Protein AF-A0A519MII9-F1 (afdb_monomer)

pLDDT: mean 79.03, std 16.08, range [30.61, 96.12]

Foldseek 3Di:
DDDDDDDDDDDDDDDPVPPDDDCPLVVLVVLVVCCVVVNDVVSLVVVLVVLVVVCVVDPPLLVVLLVVQQVCCVVPVPDPDRDDSVSSSVVSSQVVVLVSQQSCLLLVNDPLVPDDDDCLVVQVVVLVVVVWADEAEDAPDHHPSSCCSSVVVVPPEAEEEEDQDPCQVVVQVSSCVSPVPSSYGYDHDNDDDPVNVVVVVVCRNNHYYYYYHPPD

Mean predicted aligned error: 9.88 Å

Sequence (216 aa):
MTAPTPAPGPQAAPHWAQLGENTFVAGMWLMVQVHRFLGRWPFLLCLYPIIAYYWLASPVARRSSLQYLQRMQAAHGLWPRMPGWRQSQRHFRMFAQVILDKLLALSGRYRFDRVAFTGREQFSALLKQQGRGAVVVTAHMGCIELCRAIAERHSGLRLSILVHTAHAERFNRVLQRLAPDSGVQLLQVTEFNAATAMMLGERVARGELIAIAGDR

Nearest PDB structures (foldseek):
  5f2z-assembly2_B  TM=6.791E-01  e=1.074E-03  Mycolicibacterium smegmatis MC2 155
  8r9r-assembly1_A-2  TM=3.843E-01  e=7.580E-01  Shewanella putrefaciens CN-32
  6elz-assembly1_D  TM=3.974E-01  e=1.591E+00  Saccharomyces cerevisiae S288C
  2p11-assembly1_B  TM=2.010E-01  e=3.155E+00  Paraburkholderia xenovorans LB400

Secondary structure (DSSP, 8-state):
-PPPPPPPPPPPPPPGGGS-SSHHHHHHHHHHHHHHHH-HHHHHHHHHHHHHHHHHH-HHHHHHHHHHHHHHHHHH--SSS---HHHHHHHHHHHHHHHHHHHHHHTT-S-GGG---SSHHHHHHHHHHHTS-EEEEE-SSS-GGGGHHHHTTSTT--EEEEE--TTHHHHHHHHHHH-GGG-EEEEE-SS--HHHHHHHHHHHHTT-EEEEE---

Structure (mmCIF, N/CA/C/O backbone):
data_AF-A0A519MII9-F1
#
_entry.id   AF-A0A519MII9-F1
#
loop_
_atom_site.group_PDB
_atom_site.id
_atom_site.type_symbol
_atom_site.label_atom_id
_atom_site.label_alt_id
_atom_site.label_comp_id
_atom_site.label_asym_id
_atom_site.label_entity_id
_atom_site.label_seq_id
_atom_site.pdbx_PDB_ins_code
_atom_site.Cartn_x
_atom_site.Cartn_y
_atom_site.Cartn_z
_atom_site.occupancy
_atom_site.B_iso_or_equiv
_atom_site.auth_seq_id
_atom_site.auth_comp_id
_atom_site.auth_asym_id
_atom_site.auth_atom_id
_atom_site.pdbx_PDB_model_num
ATOM 1 N N . MET A 1 1 ? 53.400 37.231 3.100 1.00 40.88 1 MET A N 1
ATOM 2 C CA . MET A 1 1 ? 53.091 36.013 2.320 1.00 40.88 1 MET A CA 1
ATOM 3 C C . MET A 1 1 ? 51.849 35.378 2.926 1.00 40.88 1 MET A C 1
ATOM 5 O O . MET A 1 1 ? 51.948 34.702 3.938 1.00 40.88 1 MET A O 1
ATOM 9 N N . THR A 1 2 ? 50.675 35.711 2.398 1.00 41.38 2 THR A N 1
ATOM 10 C CA . THR A 1 2 ? 49.367 35.224 2.859 1.00 41.38 2 THR A CA 1
ATOM 11 C C . THR A 1 2 ? 48.953 34.024 2.007 1.00 41.38 2 THR A C 1
ATOM 13 O O . THR A 1 2 ? 49.020 34.083 0.782 1.00 41.38 2 THR A O 1
ATOM 16 N N . ALA A 1 3 ? 48.595 32.915 2.654 1.00 38.81 3 ALA A N 1
ATOM 17 C CA . ALA A 1 3 ? 48.188 31.679 1.989 1.00 38.81 3 ALA A CA 1
ATOM 18 C C . ALA A 1 3 ? 46.851 31.855 1.231 1.00 38.81 3 ALA A C 1
ATOM 20 O O . ALA A 1 3 ? 45.989 32.601 1.703 1.00 38.81 3 ALA A O 1
ATOM 21 N N . PRO A 1 4 ? 46.653 31.184 0.080 1.00 44.09 4 PRO A N 1
ATOM 22 C CA . PRO A 1 4 ? 45.416 31.278 -0.687 1.00 44.09 4 PRO A CA 1
ATOM 23 C C . PRO A 1 4 ? 44.278 30.489 -0.023 1.00 44.09 4 PRO A C 1
ATOM 25 O O . PRO A 1 4 ? 44.442 29.341 0.389 1.00 44.09 4 PRO A O 1
ATOM 28 N N . THR A 1 5 ? 43.108 31.118 0.054 1.00 44.50 5 THR A N 1
ATOM 29 C CA . THR A 1 5 ? 41.845 30.533 0.519 1.00 44.50 5 THR A CA 1
ATOM 30 C C . THR A 1 5 ? 41.410 29.386 -0.409 1.00 44.50 5 THR A C 1
ATOM 32 O O . THR A 1 5 ? 41.410 29.579 -1.627 1.00 44.50 5 THR A O 1
ATOM 35 N N . PRO A 1 6 ? 41.021 28.203 0.105 1.00 42.25 6 PRO A N 1
ATOM 36 C CA . PRO A 1 6 ? 40.574 27.104 -0.744 1.00 42.25 6 PRO A CA 1
ATOM 37 C C . PRO A 1 6 ? 39.220 27.421 -1.395 1.00 42.25 6 PRO A C 1
ATOM 39 O O . PRO A 1 6 ? 38.316 27.968 -0.762 1.00 42.25 6 PRO A O 1
ATOM 42 N N . ALA A 1 7 ? 39.093 27.066 -2.675 1.00 45.09 7 ALA A N 1
ATOM 43 C CA . ALA A 1 7 ? 37.871 27.228 -3.454 1.00 45.09 7 ALA A CA 1
ATOM 44 C C . ALA A 1 7 ? 36.718 26.372 -2.886 1.00 45.09 7 ALA A C 1
ATOM 46 O O . ALA A 1 7 ? 36.960 25.253 -2.420 1.00 45.09 7 ALA A O 1
ATOM 47 N N . PRO A 1 8 ? 35.462 26.853 -2.937 1.00 40.03 8 PRO A N 1
ATOM 48 C CA . PRO A 1 8 ? 34.315 26.089 -2.465 1.00 40.03 8 PRO A CA 1
ATOM 49 C C . PRO A 1 8 ? 34.122 24.824 -3.315 1.00 40.03 8 PRO A C 1
ATOM 51 O O . PRO A 1 8 ? 34.065 24.886 -4.543 1.00 40.03 8 PRO A O 1
ATOM 54 N N . GLY A 1 9 ? 34.036 23.671 -2.645 1.00 39.75 9 GLY A N 1
ATOM 55 C CA . GLY A 1 9 ? 33.788 22.373 -3.272 1.00 39.75 9 GLY A CA 1
ATOM 56 C C . GLY A 1 9 ? 32.405 22.277 -3.937 1.00 39.75 9 GLY A C 1
ATOM 57 O O . GLY A 1 9 ? 31.519 23.088 -3.653 1.00 39.75 9 GLY A O 1
ATOM 58 N N . PRO A 1 10 ? 32.203 21.291 -4.831 1.00 39.09 10 PRO A N 1
ATOM 59 C CA . PRO A 1 10 ? 30.980 21.155 -5.616 1.00 39.09 10 PRO A CA 1
ATOM 60 C C . PRO A 1 10 ? 29.753 21.019 -4.707 1.00 39.09 10 PRO A C 1
ATOM 62 O O . PRO A 1 10 ? 29.698 20.151 -3.835 1.00 39.09 10 PRO A O 1
ATOM 65 N N . GLN A 1 11 ? 28.767 21.894 -4.922 1.00 41.09 11 GLN A N 1
ATOM 66 C CA . GLN A 1 11 ? 27.495 21.893 -4.204 1.00 41.09 11 GLN A CA 1
ATOM 67 C C . GLN A 1 11 ? 26.804 20.537 -4.392 1.00 41.09 11 GLN A C 1
ATOM 69 O O . GLN A 1 11 ? 26.513 20.124 -5.517 1.00 41.09 11 GLN A O 1
ATOM 74 N N . ALA A 1 12 ? 26.566 19.834 -3.282 1.00 42.09 12 ALA A N 1
ATOM 75 C CA . ALA A 1 12 ? 25.821 18.58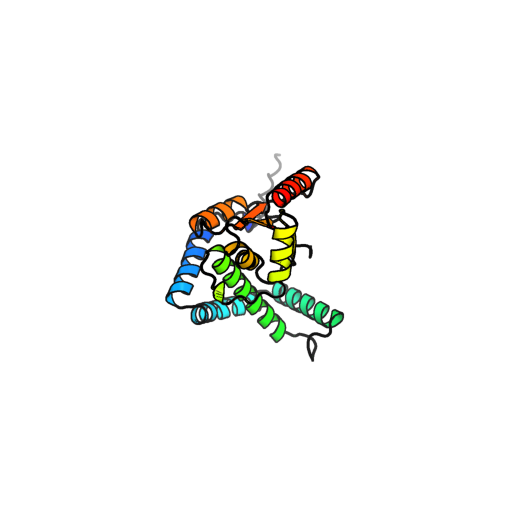6 -3.269 1.00 42.09 12 ALA A CA 1
ATOM 76 C C . ALA A 1 12 ? 24.440 18.809 -3.898 1.00 42.09 12 ALA A C 1
ATOM 78 O O . ALA A 1 12 ? 23.715 19.727 -3.509 1.00 42.09 12 ALA A O 1
ATOM 79 N N . ALA A 1 13 ? 24.086 17.973 -4.877 1.00 38.31 13 ALA A N 1
ATOM 80 C CA . ALA A 1 13 ? 22.762 17.989 -5.479 1.00 38.31 13 ALA A CA 1
ATOM 81 C C . ALA A 1 13 ? 21.692 17.913 -4.370 1.00 38.31 13 ALA A C 1
ATOM 83 O O . ALA A 1 13 ? 21.837 17.095 -3.454 1.00 38.31 13 ALA A O 1
ATOM 84 N N . PRO A 1 14 ? 20.639 18.748 -4.419 1.00 31.80 14 PRO A N 1
ATOM 85 C CA . PRO A 1 14 ? 19.647 18.803 -3.356 1.00 31.80 14 PRO A CA 1
ATOM 86 C C . PRO A 1 14 ? 19.021 17.422 -3.139 1.00 31.80 14 PRO A C 1
ATOM 88 O O . PRO A 1 14 ? 18.552 16.768 -4.075 1.00 31.80 14 PRO A O 1
ATOM 91 N N . HIS A 1 15 ? 19.037 16.971 -1.883 1.00 35.19 15 HIS A N 1
ATOM 92 C CA . HIS A 1 15 ? 18.424 15.720 -1.454 1.00 35.19 15 HIS A CA 1
ATOM 93 C C . HIS A 1 15 ? 16.937 15.760 -1.827 1.00 35.19 15 HIS A C 1
ATOM 95 O O . HIS A 1 15 ? 16.244 16.709 -1.476 1.00 35.19 15 HIS A O 1
ATOM 101 N N . TRP A 1 16 ? 16.429 14.738 -2.519 1.00 38.41 16 TRP A N 1
ATOM 102 C CA . TRP A 1 16 ? 15.061 14.678 -3.066 1.00 38.41 16 TRP A CA 1
ATOM 103 C C . TRP A 1 16 ? 13.949 15.073 -2.066 1.00 38.41 16 TRP A C 1
ATOM 105 O O . TRP A 1 16 ? 12.920 15.607 -2.470 1.00 38.41 16 TRP A O 1
ATOM 115 N N . ALA A 1 17 ? 14.170 14.865 -0.763 1.00 31.64 17 ALA A N 1
ATOM 116 C CA . ALA A 1 17 ? 13.269 15.275 0.323 1.00 31.64 17 ALA A CA 1
ATOM 117 C C . ALA A 1 17 ? 13.177 16.801 0.577 1.00 31.64 17 ALA A C 1
ATOM 119 O O . ALA A 1 17 ? 12.323 17.231 1.346 1.00 31.64 17 ALA A O 1
ATOM 120 N N . GLN A 1 18 ? 14.029 17.622 -0.047 1.00 30.61 18 GLN A N 1
ATOM 121 C CA . GLN A 1 18 ? 14.037 19.090 0.065 1.00 30.61 18 GLN A CA 1
ATOM 122 C C . GLN A 1 18 ? 13.285 19.791 -1.081 1.00 30.61 18 GLN A C 1
ATOM 124 O O . GLN A 1 18 ? 13.192 21.017 -1.103 1.00 30.61 18 GLN A O 1
ATOM 129 N N . LEU A 1 19 ? 12.719 19.043 -2.035 1.00 36.12 19 LEU A N 1
ATOM 130 C CA . LEU A 1 19 ? 11.888 19.617 -3.095 1.00 36.12 19 LEU A CA 1
ATOM 131 C C . LEU A 1 19 ? 10.502 19.996 -2.538 1.00 36.12 19 LEU A C 1
ATOM 133 O O . LEU A 1 19 ? 9.607 19.164 -2.388 1.00 36.12 19 LEU A O 1
ATOM 137 N N . GLY A 1 20 ? 10.347 21.285 -2.227 1.00 40.59 20 GLY A N 1
ATOM 138 C CA . GLY A 1 20 ? 9.133 21.917 -1.709 1.00 40.59 20 GLY A CA 1
ATOM 139 C C . GLY A 1 20 ? 7.887 21.779 -2.605 1.00 40.59 20 GLY A C 1
ATOM 140 O O . GLY A 1 20 ? 7.702 22.473 -3.597 1.00 40.59 20 GLY A O 1
ATOM 141 N N . GLU A 1 21 ? 6.988 20.889 -2.195 1.00 50.69 21 GLU A N 1
ATOM 142 C CA . GLU A 1 21 ? 5.662 21.210 -1.625 1.00 50.69 21 GLU A CA 1
ATOM 143 C C . GLU A 1 21 ? 4.489 21.805 -2.418 1.00 50.69 21 GLU A C 1
ATOM 145 O O . GLU A 1 21 ? 3.378 21.681 -1.907 1.00 50.69 21 GLU A O 1
ATOM 150 N N . ASN A 1 22 ? 4.611 22.305 -3.647 1.00 45.72 22 ASN A N 1
ATOM 151 C CA . ASN A 1 22 ? 3.403 22.717 -4.401 1.00 45.72 22 ASN A CA 1
ATOM 152 C C . ASN A 1 22 ? 2.910 21.682 -5.428 1.00 45.72 22 ASN A C 1
ATOM 154 O O . ASN A 1 22 ? 1.754 21.711 -5.849 1.00 45.72 22 ASN A O 1
ATOM 158 N N . THR A 1 23 ? 3.739 20.697 -5.774 1.00 47.56 23 THR A N 1
ATOM 159 C CA . THR A 1 23 ? 3.453 19.783 -6.894 1.00 47.56 23 THR A CA 1
ATOM 160 C C . THR A 1 23 ? 2.648 18.544 -6.486 1.00 47.56 23 THR A C 1
ATOM 162 O O . THR A 1 23 ? 1.955 17.953 -7.312 1.00 47.56 23 THR A O 1
ATOM 165 N N . PHE A 1 24 ? 2.662 18.149 -5.207 1.00 61.69 24 PHE A N 1
ATOM 166 C CA . PHE A 1 24 ? 2.066 16.870 -4.805 1.00 61.69 24 PHE A CA 1
ATOM 167 C C . PHE A 1 24 ? 0.532 16.921 -4.684 1.00 61.69 24 PHE A C 1
ATOM 169 O O . PHE A 1 24 ? -0.143 15.998 -5.128 1.00 61.69 24 PHE A O 1
ATOM 176 N N . VAL A 1 25 ? -0.051 18.009 -4.162 1.00 62.12 25 VAL A N 1
ATOM 177 C CA . VAL A 1 25 ? -1.516 18.112 -3.985 1.00 62.12 25 VAL A CA 1
ATOM 178 C C . VAL A 1 25 ? -2.230 18.340 -5.312 1.00 62.12 25 VAL A C 1
ATOM 180 O O . VAL A 1 25 ? -3.177 17.622 -5.624 1.00 62.12 25 VAL A O 1
ATOM 183 N N . ALA A 1 26 ? -1.756 19.302 -6.108 1.00 65.06 26 ALA A N 1
ATOM 184 C CA . ALA A 1 26 ? -2.310 19.574 -7.430 1.00 65.06 26 ALA A CA 1
ATOM 185 C C . ALA A 1 26 ? -2.122 18.374 -8.369 1.00 65.06 26 ALA A C 1
ATOM 187 O O . ALA A 1 26 ? -3.054 18.012 -9.080 1.00 65.06 26 ALA A O 1
ATOM 188 N N . GLY A 1 27 ? -0.965 17.702 -8.310 1.00 70.50 27 GLY A N 1
ATOM 189 C CA . GLY A 1 27 ? -0.702 16.475 -9.063 1.00 70.50 27 GLY A CA 1
ATOM 190 C C . GLY A 1 27 ? -1.625 15.324 -8.662 1.00 70.50 27 GLY A C 1
ATOM 191 O O . GLY A 1 27 ? -2.239 14.708 -9.529 1.00 70.50 27 GLY A O 1
ATOM 192 N N . MET A 1 28 ? -1.805 15.069 -7.362 1.00 69.81 28 MET A N 1
ATOM 193 C CA . MET A 1 28 ? -2.761 14.063 -6.883 1.00 69.81 28 MET A CA 1
ATOM 194 C C . MET A 1 28 ? -4.198 14.399 -7.277 1.00 69.81 28 MET A C 1
ATOM 196 O O . MET A 1 28 ? -4.924 13.518 -7.732 1.00 69.81 28 MET A O 1
ATOM 200 N N . TRP A 1 29 ? -4.609 15.662 -7.141 1.00 72.06 29 TRP A N 1
ATOM 201 C CA . TRP A 1 29 ? -5.942 16.100 -7.543 1.00 72.06 29 TRP A CA 1
ATOM 202 C C . TRP A 1 29 ? -6.141 15.937 -9.050 1.00 72.06 29 TRP A C 1
ATOM 204 O O . TRP A 1 29 ? -7.141 15.362 -9.465 1.00 72.06 29 TRP A O 1
ATOM 214 N N . LEU A 1 30 ? -5.164 16.336 -9.868 1.00 75.69 30 LEU A N 1
ATOM 215 C CA . LEU A 1 30 ? -5.175 16.132 -11.314 1.00 75.69 30 LEU A CA 1
ATOM 216 C C . LEU A 1 30 ? -5.269 14.645 -11.665 1.00 75.69 30 LEU A C 1
ATOM 218 O O . LEU A 1 30 ? -6.123 14.275 -12.460 1.00 75.69 30 LEU A O 1
ATOM 222 N N . MET A 1 31 ? -4.460 13.777 -11.051 1.00 76.69 31 MET A N 1
ATOM 223 C CA . MET A 1 31 ? -4.521 12.326 -11.279 1.00 76.69 31 MET A CA 1
ATOM 224 C C . MET A 1 31 ? -5.898 11.761 -10.922 1.00 76.69 31 MET A C 1
ATOM 226 O O . MET A 1 31 ? -6.459 10.970 -11.680 1.00 76.69 31 MET A O 1
ATOM 230 N N . VAL A 1 32 ? -6.475 12.214 -9.807 1.00 74.88 32 VAL A N 1
ATOM 231 C CA . VAL A 1 32 ? -7.831 11.853 -9.389 1.00 74.88 32 VAL A CA 1
ATOM 232 C C . VAL A 1 32 ? -8.879 12.348 -10.391 1.00 74.88 32 VAL A C 1
ATOM 234 O O . VAL A 1 32 ? -9.796 11.596 -10.718 1.00 74.88 32 VAL A O 1
ATOM 237 N N . GLN A 1 33 ? -8.758 13.573 -10.908 1.00 77.44 33 GLN A N 1
ATOM 238 C CA . GLN A 1 33 ? -9.691 14.118 -11.896 1.00 77.44 33 GLN A CA 1
ATOM 239 C C . GLN A 1 33 ? -9.565 13.423 -13.249 1.00 77.44 33 GLN A C 1
ATOM 241 O O . GLN A 1 33 ? -10.575 13.016 -13.813 1.00 77.44 33 GLN A O 1
ATOM 246 N N . VAL A 1 34 ? -8.346 13.213 -13.745 1.00 79.62 34 VAL A N 1
ATOM 247 C CA . VAL A 1 34 ? -8.094 12.460 -14.981 1.00 79.62 34 VAL A CA 1
ATOM 248 C C . VAL A 1 34 ? -8.683 11.057 -14.854 1.00 79.62 34 VAL A C 1
ATOM 250 O O . VAL A 1 34 ? -9.423 10.626 -15.734 1.00 79.62 34 VAL A O 1
ATOM 253 N N . HIS A 1 35 ? -8.454 10.371 -13.731 1.00 81.75 35 HIS A N 1
ATOM 254 C CA . HIS A 1 35 ? -9.096 9.085 -13.471 1.00 81.75 35 HIS A CA 1
ATOM 255 C C . HIS A 1 35 ? -10.628 9.196 -13.399 1.00 81.75 35 HIS A C 1
ATOM 257 O O . HIS A 1 35 ? -11.324 8.298 -13.864 1.00 81.75 35 HIS A O 1
ATOM 263 N N . ARG A 1 36 ? -11.184 10.278 -12.839 1.00 77.69 36 ARG A N 1
ATOM 264 C CA . ARG A 1 36 ? -12.640 10.493 -12.769 1.00 77.69 36 ARG A CA 1
ATOM 265 C C . ARG A 1 36 ? -13.272 10.637 -14.152 1.00 77.69 36 ARG A C 1
ATOM 267 O O . ARG A 1 36 ? -14.334 10.071 -14.375 1.00 77.69 36 ARG A O 1
ATOM 274 N N . PHE A 1 37 ? -12.646 11.397 -15.047 1.00 77.62 37 PHE A N 1
ATOM 275 C CA . PHE A 1 37 ? -13.203 11.697 -16.366 1.00 77.62 37 PHE A CA 1
ATOM 276 C C . PHE A 1 37 ? -12.926 10.599 -17.395 1.00 77.62 37 PHE A C 1
ATOM 278 O O . PHE A 1 37 ? -13.794 10.300 -18.207 1.00 77.62 37 PHE A O 1
ATOM 285 N N . LEU A 1 38 ? -11.742 9.984 -17.358 1.00 80.31 38 LEU A N 1
ATOM 286 C CA . LEU A 1 38 ? -11.338 8.987 -18.350 1.00 80.31 38 LEU A CA 1
ATOM 287 C C . LEU A 1 38 ? -11.478 7.541 -17.839 1.00 80.31 38 LEU A C 1
ATOM 289 O O . LEU A 1 38 ? -11.503 6.600 -18.626 1.00 80.31 38 LEU A O 1
ATOM 293 N N . GLY A 1 39 ? -11.573 7.331 -16.527 1.00 82.56 39 GLY A N 1
ATOM 294 C CA . GLY A 1 39 ? -11.582 6.005 -15.915 1.00 82.56 39 GLY A CA 1
ATOM 295 C C . GLY A 1 39 ? -10.188 5.382 -15.769 1.00 82.56 39 GLY A C 1
ATOM 296 O O . GLY A 1 39 ? -9.155 5.968 -16.101 1.00 82.56 39 GLY A O 1
ATOM 297 N N . ARG A 1 40 ? -10.154 4.145 -15.256 1.00 84.06 40 ARG A N 1
ATOM 298 C CA . ARG A 1 40 ? -8.907 3.421 -14.949 1.00 84.06 40 ARG A CA 1
ATOM 299 C C . ARG A 1 40 ? -8.064 3.137 -16.190 1.00 84.06 40 ARG A C 1
ATOM 301 O O . ARG A 1 40 ? -6.851 3.314 -16.161 1.00 84.06 40 ARG A O 1
ATOM 308 N N . TRP A 1 41 ? -8.694 2.659 -17.261 1.00 85.94 41 TRP A N 1
ATOM 309 C CA . TRP A 1 41 ? -7.978 2.140 -18.426 1.00 85.94 41 TRP A CA 1
ATOM 310 C C . TRP A 1 41 ? -7.188 3.212 -19.185 1.00 85.94 41 TRP A C 1
ATOM 312 O O . TRP A 1 41 ? -5.993 2.995 -19.388 1.00 85.94 41 TRP A O 1
ATOM 322 N N . PRO A 1 42 ? -7.761 4.378 -19.536 1.00 84.56 42 PRO A N 1
ATOM 323 C CA . PRO A 1 42 ? -6.987 5.413 -20.218 1.00 84.56 42 PRO A CA 1
ATOM 324 C C . PRO A 1 42 ? -5.906 6.020 -19.321 1.00 84.56 42 PRO A C 1
ATOM 326 O O . PRO A 1 42 ? -4.805 6.289 -19.789 1.00 84.56 42 PRO A O 1
ATOM 329 N N . PHE A 1 43 ? -6.167 6.155 -18.016 1.00 86.12 43 PHE A N 1
ATOM 330 C CA . PHE A 1 43 ? -5.146 6.598 -17.068 1.00 86.12 43 PHE A CA 1
ATOM 331 C C . PHE A 1 43 ? -3.932 5.653 -17.062 1.00 86.12 43 PHE A C 1
ATOM 333 O O . PHE A 1 43 ? -2.786 6.097 -17.157 1.00 86.12 43 PHE A O 1
ATOM 340 N N . LEU A 1 44 ? -4.171 4.338 -17.005 1.00 87.50 44 LEU A N 1
ATOM 341 C CA . LEU A 1 44 ? -3.100 3.340 -17.080 1.00 87.50 44 LEU A CA 1
ATOM 342 C C . LEU A 1 44 ? -2.397 3.342 -18.440 1.00 87.50 44 LEU A C 1
ATOM 344 O O . LEU A 1 44 ? -1.184 3.140 -18.486 1.00 87.50 44 LEU A O 1
ATOM 348 N N . LEU A 1 45 ? -3.123 3.606 -19.528 1.00 88.12 45 LEU A N 1
ATOM 349 C CA . LEU A 1 45 ? -2.544 3.722 -20.863 1.00 88.12 45 LEU A CA 1
ATOM 350 C C . LEU A 1 45 ? -1.544 4.882 -20.949 1.00 88.12 45 LEU A C 1
ATOM 352 O O . LEU A 1 45 ? -0.475 4.699 -21.520 1.00 88.12 45 LEU A O 1
ATOM 356 N N . CYS A 1 46 ? -1.837 6.029 -20.332 1.00 86.94 46 CYS A N 1
ATOM 357 C CA . CYS A 1 46 ? -0.896 7.151 -20.234 1.00 86.94 46 CYS A CA 1
ATOM 358 C C . CYS A 1 46 ? 0.277 6.855 -19.287 1.00 86.94 46 CYS A C 1
ATOM 360 O O . CYS A 1 46 ? 1.405 7.279 -19.531 1.00 86.94 46 CYS A O 1
ATOM 362 N N . LEU A 1 47 ? 0.028 6.113 -18.206 1.00 87.31 47 LEU A N 1
ATOM 363 C CA . LEU A 1 47 ? 1.032 5.834 -17.182 1.00 87.31 47 LEU A CA 1
ATOM 364 C C . LEU A 1 47 ? 2.048 4.760 -17.609 1.00 87.31 47 LEU A C 1
ATOM 366 O O . LEU A 1 47 ? 3.222 4.822 -17.243 1.00 87.31 47 LEU A O 1
ATOM 370 N N . TYR A 1 48 ? 1.627 3.760 -18.384 1.00 91.69 48 TYR A N 1
ATOM 371 C CA . TYR A 1 48 ? 2.490 2.650 -18.794 1.00 91.69 48 TYR A CA 1
ATOM 372 C C . TYR A 1 48 ? 3.719 3.065 -19.622 1.00 91.69 48 TYR A C 1
ATOM 374 O O . TYR A 1 48 ? 4.789 2.529 -19.328 1.00 91.69 48 TYR A O 1
ATOM 382 N N . PRO A 1 49 ? 3.638 4.001 -20.587 1.00 91.81 49 PRO A N 1
ATOM 383 C CA . PRO A 1 49 ? 4.809 4.554 -21.264 1.00 91.81 49 PRO A CA 1
ATOM 384 C C . PRO A 1 49 ? 5.808 5.195 -20.299 1.00 91.81 49 PRO A C 1
ATOM 386 O O . PRO A 1 49 ? 7.004 4.942 -20.408 1.00 91.81 49 PRO A O 1
ATOM 389 N N . ILE A 1 50 ? 5.324 5.950 -19.308 1.00 90.88 50 ILE A N 1
ATOM 390 C CA . ILE A 1 50 ? 6.168 6.618 -18.304 1.00 90.88 50 ILE A CA 1
ATOM 391 C C . ILE A 1 50 ? 6.930 5.577 -17.475 1.00 90.88 50 ILE A C 1
ATOM 393 O O . ILE A 1 50 ? 8.142 5.678 -17.293 1.00 90.88 50 ILE A O 1
ATOM 397 N N . ILE A 1 51 ? 6.240 4.528 -17.019 1.00 92.00 51 ILE A N 1
ATOM 398 C CA . ILE A 1 51 ? 6.866 3.429 -16.268 1.00 92.00 51 ILE A CA 1
ATOM 399 C C . ILE A 1 51 ? 7.850 2.655 -17.143 1.00 92.00 51 ILE A C 1
ATOM 401 O O . ILE A 1 51 ? 8.919 2.276 -16.670 1.00 92.00 51 ILE A O 1
ATOM 405 N N . ALA A 1 52 ? 7.498 2.393 -18.404 1.00 93.00 52 ALA A N 1
ATOM 406 C CA . ALA A 1 52 ? 8.371 1.689 -19.335 1.00 93.00 52 ALA A CA 1
ATOM 407 C C . ALA A 1 52 ? 9.658 2.485 -19.581 1.00 93.00 52 ALA A C 1
ATOM 409 O O . ALA A 1 52 ? 10.743 1.910 -19.518 1.00 93.00 52 ALA A O 1
ATOM 410 N N . TYR A 1 53 ? 9.546 3.801 -19.770 1.00 94.12 53 TYR A N 1
ATOM 411 C CA . TYR A 1 53 ? 10.688 4.701 -19.866 1.00 94.12 53 TYR A CA 1
ATOM 412 C C . TYR A 1 53 ? 11.535 4.674 -18.590 1.00 94.12 53 TYR A C 1
ATOM 414 O O . TYR A 1 53 ? 12.736 4.440 -18.671 1.00 94.12 53 TYR A O 1
ATOM 422 N N . TYR A 1 54 ? 10.930 4.818 -17.407 1.00 91.44 54 TYR A N 1
ATOM 423 C CA . TYR A 1 54 ? 11.662 4.756 -16.136 1.00 91.44 54 TYR A CA 1
ATOM 424 C C . TYR A 1 54 ? 12.395 3.419 -15.954 1.00 91.44 54 TYR A C 1
ATOM 426 O O . TYR A 1 54 ? 13.567 3.379 -15.575 1.00 91.44 54 TYR A O 1
ATOM 434 N N . TRP A 1 55 ? 11.723 2.313 -16.274 1.00 93.62 55 TRP A N 1
ATOM 435 C CA . TRP A 1 55 ? 12.313 0.981 -16.250 1.00 93.62 55 TRP A CA 1
ATOM 436 C C . TRP A 1 55 ? 13.491 0.873 -17.229 1.00 93.62 55 TRP A C 1
ATOM 438 O O . TRP A 1 55 ? 14.517 0.295 -16.879 1.00 93.62 55 TRP A O 1
ATOM 448 N N . LEU A 1 56 ? 13.402 1.458 -18.428 1.00 93.69 56 LEU A N 1
ATOM 449 C CA . LEU A 1 56 ? 14.505 1.516 -19.397 1.00 93.69 56 LEU A CA 1
ATOM 450 C C . LEU A 1 56 ? 15.658 2.431 -18.942 1.00 93.69 56 LEU A C 1
ATOM 452 O O . LEU A 1 56 ? 16.824 2.092 -19.150 1.00 93.69 56 LEU A O 1
ATOM 456 N N . ALA A 1 57 ? 15.352 3.536 -18.270 1.00 94.00 57 ALA A N 1
ATOM 457 C CA . ALA A 1 57 ? 16.325 4.533 -17.839 1.00 94.00 57 ALA A CA 1
ATOM 458 C C . ALA A 1 57 ? 17.054 4.171 -16.532 1.00 94.00 57 ALA A C 1
ATOM 460 O O . ALA A 1 57 ? 18.145 4.679 -16.297 1.00 94.00 57 ALA A O 1
ATOM 461 N N . SER A 1 58 ? 16.494 3.294 -15.685 1.00 92.19 58 SER A N 1
ATOM 462 C CA . SER A 1 58 ? 17.059 2.962 -14.365 1.00 92.19 58 SER A CA 1
ATOM 463 C C . SER A 1 58 ? 17.552 1.508 -14.259 1.00 92.19 58 SER A C 1
ATOM 465 O O . SER A 1 58 ? 16.817 0.621 -13.807 1.00 92.19 58 SER A O 1
ATOM 467 N N . PRO A 1 59 ? 18.821 1.219 -14.622 1.00 91.25 59 PRO A N 1
ATOM 468 C CA . PRO A 1 59 ? 19.406 -0.115 -14.490 1.00 91.25 59 PRO A CA 1
ATOM 469 C C . PRO A 1 59 ? 19.371 -0.655 -13.060 1.00 91.25 59 PRO A C 1
ATOM 471 O O . PRO A 1 59 ? 19.139 -1.848 -12.866 1.00 91.25 59 PRO A O 1
ATOM 474 N N . VAL A 1 60 ? 19.580 0.216 -12.068 1.00 91.31 60 VAL A N 1
ATOM 475 C CA . VAL A 1 60 ? 19.559 -0.152 -10.646 1.00 91.31 60 VAL A CA 1
ATOM 476 C C . VAL A 1 60 ? 18.177 -0.673 -10.262 1.00 91.31 60 VAL A C 1
ATOM 478 O O . VAL A 1 60 ? 18.066 -1.787 -9.757 1.00 91.31 60 VAL A O 1
ATOM 481 N N . ALA A 1 61 ? 17.113 0.064 -10.593 1.00 87.31 61 ALA A N 1
ATOM 482 C CA . ALA A 1 61 ? 15.751 -0.337 -10.257 1.00 87.31 61 ALA A CA 1
ATOM 483 C C . ALA A 1 61 ? 15.356 -1.663 -10.937 1.00 87.31 61 ALA A C 1
ATOM 485 O O . ALA A 1 61 ? 14.739 -2.530 -10.310 1.00 87.31 61 ALA A O 1
ATOM 486 N N . ARG A 1 62 ? 15.775 -1.875 -12.195 1.00 93.25 62 ARG A N 1
ATOM 487 C CA . ARG A 1 62 ? 15.585 -3.162 -12.889 1.00 93.25 62 ARG A CA 1
ATOM 488 C C . ARG A 1 62 ? 16.279 -4.318 -12.178 1.00 93.25 62 ARG A C 1
ATOM 490 O O . ARG A 1 62 ? 15.657 -5.356 -11.966 1.00 93.25 62 ARG A O 1
ATOM 497 N N . ARG A 1 63 ? 17.562 -4.151 -11.838 1.00 92.50 63 ARG A N 1
ATOM 498 C CA . ARG A 1 63 ? 18.373 -5.194 -11.191 1.00 92.50 63 ARG A CA 1
ATOM 499 C C . ARG A 1 63 ? 17.804 -5.562 -9.827 1.00 92.50 63 ARG A C 1
ATOM 501 O O . ARG A 1 63 ? 17.621 -6.746 -9.570 1.00 92.50 63 ARG A O 1
ATOM 508 N N . SER A 1 64 ? 17.430 -4.579 -9.010 1.00 93.38 64 SER A N 1
ATOM 509 C CA . SER A 1 64 ? 16.816 -4.825 -7.699 1.00 93.38 64 SER A CA 1
ATOM 510 C C . SER A 1 64 ? 15.474 -5.553 -7.817 1.00 93.38 64 SER A C 1
ATOM 512 O O . SER A 1 64 ? 15.214 -6.503 -7.083 1.00 93.38 64 SER A O 1
ATOM 514 N N . SER A 1 65 ? 14.639 -5.163 -8.788 1.00 94.06 65 SER A N 1
ATOM 515 C CA . SER A 1 65 ? 13.374 -5.848 -9.083 1.00 94.06 65 SER A CA 1
ATOM 516 C C . SER A 1 65 ? 13.596 -7.306 -9.498 1.00 94.06 65 SER A C 1
ATOM 518 O O . SER A 1 65 ? 12.941 -8.198 -8.964 1.00 94.06 65 SER A O 1
ATOM 520 N N . LEU A 1 66 ? 14.548 -7.571 -10.400 1.00 95.75 66 LEU A N 1
ATOM 521 C CA . LEU A 1 66 ? 14.899 -8.934 -10.809 1.00 95.75 66 LEU A CA 1
ATOM 522 C C . LEU A 1 66 ? 15.453 -9.761 -9.652 1.00 95.75 66 LEU A C 1
ATOM 524 O O . LEU A 1 66 ? 15.024 -10.895 -9.473 1.00 95.75 66 LEU A O 1
ATOM 528 N N . GLN A 1 67 ? 16.353 -9.193 -8.850 1.00 96.12 67 GLN A N 1
ATOM 529 C CA . GLN A 1 67 ? 16.938 -9.880 -7.704 1.00 96.12 67 GLN A CA 1
ATOM 530 C C . GLN A 1 67 ? 15.859 -10.295 -6.698 1.00 96.12 67 GLN A C 1
ATOM 532 O O . GLN A 1 67 ? 15.858 -11.433 -6.235 1.00 96.12 67 GLN A O 1
ATOM 537 N N . TYR A 1 68 ? 14.911 -9.404 -6.395 1.00 94.12 68 TYR A N 1
ATOM 538 C CA . TYR A 1 68 ? 13.774 -9.729 -5.535 1.00 94.12 68 TYR A CA 1
ATOM 539 C C . TYR A 1 68 ? 12.938 -10.881 -6.112 1.00 94.12 68 TYR A C 1
ATOM 541 O O . TYR A 1 68 ? 12.673 -11.860 -5.418 1.00 94.12 68 TYR A O 1
ATOM 549 N N . LEU A 1 69 ? 12.583 -10.814 -7.400 1.00 95.69 69 LEU A N 1
ATOM 550 C CA . LEU A 1 69 ? 11.795 -11.862 -8.056 1.00 95.69 69 LEU A CA 1
ATOM 551 C C . LEU A 1 69 ? 12.536 -13.205 -8.095 1.00 95.69 69 LEU A C 1
ATOM 553 O O . LEU A 1 69 ? 11.924 -14.247 -7.892 1.00 95.69 69 LEU A O 1
ATOM 557 N N . GLN A 1 70 ? 13.850 -13.201 -8.313 1.00 95.69 70 GLN A N 1
ATOM 558 C CA . GLN A 1 70 ? 14.671 -14.413 -8.293 1.00 95.69 70 GLN A CA 1
ATOM 559 C C . GLN A 1 70 ? 14.750 -15.029 -6.893 1.00 95.69 70 GLN A C 1
ATOM 561 O O . GLN A 1 70 ? 14.639 -16.245 -6.772 1.00 95.69 70 GLN A O 1
ATOM 566 N N . ARG A 1 71 ? 14.861 -14.216 -5.832 1.00 95.38 71 ARG A N 1
ATOM 567 C CA . ARG A 1 71 ? 14.774 -14.709 -4.445 1.00 95.38 71 ARG A CA 1
ATOM 568 C C . ARG A 1 71 ? 13.412 -15.340 -4.161 1.00 95.38 71 ARG A C 1
ATOM 570 O O . ARG A 1 71 ? 13.354 -16.407 -3.565 1.00 95.38 71 ARG A O 1
ATOM 577 N N . MET A 1 72 ? 12.330 -14.727 -4.641 1.00 94.50 72 MET A N 1
ATOM 578 C CA . MET A 1 72 ? 10.983 -15.292 -4.505 1.00 94.50 72 MET A CA 1
ATOM 579 C C . MET A 1 72 ? 10.802 -16.588 -5.293 1.00 94.50 72 MET A C 1
ATOM 581 O O . MET A 1 72 ? 10.182 -17.522 -4.793 1.00 94.50 72 MET A O 1
ATOM 585 N N . GLN A 1 73 ? 11.394 -16.686 -6.485 1.00 96.06 73 GLN A N 1
ATOM 586 C CA . GLN A 1 73 ? 11.434 -17.939 -7.234 1.00 96.06 73 GLN A CA 1
ATOM 587 C C . GLN A 1 73 ? 12.194 -19.024 -6.469 1.00 96.06 73 GLN A C 1
ATOM 589 O O . GLN A 1 73 ? 11.709 -20.145 -6.386 1.00 96.06 73 GLN A O 1
ATOM 594 N N . ALA A 1 74 ? 13.366 -18.702 -5.919 1.00 95.62 74 ALA A N 1
ATOM 595 C CA . ALA A 1 74 ? 14.181 -19.660 -5.179 1.00 95.62 74 ALA A CA 1
ATOM 596 C C . ALA A 1 74 ? 13.484 -20.149 -3.898 1.00 95.62 74 ALA A C 1
ATOM 598 O O . ALA A 1 74 ? 13.583 -21.323 -3.566 1.00 95.62 74 ALA A O 1
ATOM 599 N N . ALA A 1 75 ? 12.759 -19.265 -3.206 1.00 95.69 75 ALA A N 1
ATOM 600 C CA . ALA A 1 75 ? 12.067 -19.598 -1.964 1.00 95.69 75 ALA A CA 1
ATOM 601 C C . ALA A 1 75 ? 10.733 -20.341 -2.170 1.00 95.69 75 ALA A C 1
ATOM 603 O O . ALA A 1 75 ? 10.361 -21.154 -1.329 1.00 95.69 75 ALA A O 1
ATOM 604 N N . HIS A 1 76 ? 9.997 -20.052 -3.252 1.00 95.50 76 HIS A N 1
ATOM 605 C CA . HIS A 1 76 ? 8.598 -20.490 -3.390 1.00 95.50 76 HIS A CA 1
ATOM 606 C C . HIS A 1 76 ? 8.230 -21.120 -4.742 1.00 95.50 76 HIS A C 1
ATOM 608 O O . HIS A 1 76 ? 7.095 -21.555 -4.905 1.00 95.50 76 HIS A O 1
ATOM 614 N N . GLY A 1 77 ? 9.132 -21.158 -5.729 1.00 94.56 77 GLY A N 1
ATOM 615 C CA . GLY A 1 77 ? 8.871 -21.816 -7.019 1.00 94.56 77 GLY A CA 1
ATOM 616 C C . GLY A 1 77 ? 7.705 -21.219 -7.822 1.00 94.56 77 GLY A C 1
ATOM 617 O O . GLY A 1 77 ? 6.954 -21.949 -8.460 1.00 94.56 77 GLY A O 1
ATOM 618 N N . LEU A 1 78 ? 7.527 -19.895 -7.782 1.00 92.75 78 LEU A N 1
ATOM 619 C CA . LEU A 1 78 ? 6.315 -19.207 -8.260 1.00 92.75 78 LEU A CA 1
ATOM 620 C C . LEU A 1 78 ? 6.101 -19.222 -9.784 1.00 92.75 78 LEU A C 1
ATOM 622 O O . LEU A 1 78 ? 4.980 -19.020 -10.252 1.00 92.75 78 LEU A O 1
ATOM 626 N N . TRP A 1 79 ? 7.163 -19.389 -10.570 1.00 93.94 79 TRP A N 1
ATOM 627 C CA . TRP A 1 79 ? 7.123 -19.332 -12.030 1.00 93.94 79 TRP A CA 1
ATOM 628 C C . TRP A 1 79 ? 7.675 -20.614 -12.670 1.00 93.94 79 TRP A C 1
ATOM 630 O O . TRP A 1 79 ? 8.625 -21.198 -12.147 1.00 93.94 79 TRP A O 1
ATOM 640 N N . PRO A 1 80 ? 7.175 -21.002 -13.865 1.00 91.81 80 PRO A N 1
ATOM 641 C CA . PRO A 1 80 ? 7.701 -22.152 -14.612 1.00 91.81 80 PRO A CA 1
ATOM 642 C C . PRO A 1 80 ? 9.163 -21.998 -15.053 1.00 91.81 80 PRO A C 1
ATOM 644 O O . PRO A 1 80 ? 9.831 -22.973 -15.380 1.00 91.81 80 PRO A O 1
ATOM 647 N N . ARG A 1 81 ? 9.649 -20.756 -15.146 1.00 91.88 81 ARG A N 1
ATOM 648 C CA . ARG A 1 81 ? 11.015 -20.410 -15.545 1.00 91.88 81 ARG A CA 1
ATOM 649 C C . ARG A 1 81 ? 11.526 -19.282 -14.667 1.00 91.88 81 ARG A C 1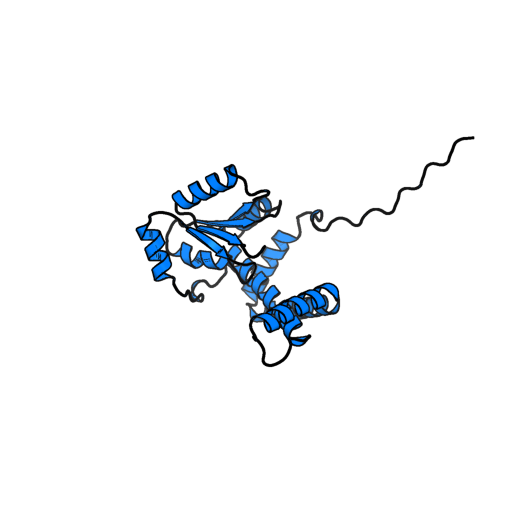
ATOM 651 O O . ARG A 1 81 ? 10.738 -18.501 -14.133 1.00 91.88 81 ARG A O 1
ATOM 658 N N . MET A 1 82 ? 12.848 -19.164 -14.583 1.00 93.12 82 MET A N 1
ATOM 659 C CA . MET A 1 82 ? 13.489 -18.117 -13.795 1.00 93.12 82 MET A CA 1
ATOM 660 C C . MET A 1 82 ? 13.050 -16.721 -14.285 1.00 93.12 82 MET A C 1
ATOM 662 O O . MET A 1 82 ? 13.030 -16.482 -15.499 1.00 93.12 82 MET A O 1
ATOM 666 N N . PRO A 1 83 ? 12.656 -15.805 -13.380 1.00 94.56 83 PRO A N 1
ATOM 667 C CA . PRO A 1 83 ? 12.100 -14.518 -13.774 1.00 94.56 83 PRO A CA 1
ATOM 668 C C . PRO A 1 83 ? 13.143 -13.662 -14.494 1.00 94.56 83 PRO A C 1
ATOM 670 O O . PRO A 1 83 ? 14.272 -13.488 -14.031 1.00 94.56 83 PRO A O 1
ATOM 673 N N . GLY A 1 84 ? 12.731 -13.110 -15.633 1.00 94.81 84 GLY A N 1
ATOM 674 C CA . GLY A 1 84 ? 13.536 -12.233 -16.472 1.00 94.81 84 GLY A CA 1
ATOM 675 C C . GLY A 1 84 ? 12.914 -10.847 -16.620 1.00 94.81 84 GLY A C 1
ATOM 676 O O . GLY A 1 84 ? 12.040 -10.426 -15.856 1.00 94.81 84 GLY A O 1
ATOM 677 N N . TRP A 1 85 ? 13.358 -10.112 -17.640 1.00 93.69 85 TRP A N 1
ATOM 678 C CA . TRP A 1 85 ? 12.967 -8.715 -17.862 1.00 93.69 85 TRP A CA 1
ATOM 679 C C . TRP A 1 85 ? 11.447 -8.510 -17.980 1.00 93.69 85 TRP A C 1
ATOM 681 O O . TRP A 1 85 ? 10.933 -7.491 -17.523 1.00 93.69 85 TRP A O 1
ATOM 691 N N . ARG A 1 86 ? 10.712 -9.495 -18.518 1.00 94.06 86 ARG A N 1
ATOM 692 C CA . ARG A 1 86 ? 9.243 -9.457 -18.626 1.00 94.06 86 ARG A CA 1
ATOM 693 C C . ARG A 1 86 ? 8.573 -9.425 -17.251 1.00 94.06 86 ARG A C 1
ATOM 695 O O . ARG A 1 86 ? 7.661 -8.630 -17.037 1.00 94.06 86 ARG A O 1
ATOM 702 N N . GLN A 1 87 ? 9.034 -10.254 -16.312 1.00 95.50 87 GLN A N 1
ATOM 703 C CA . GLN A 1 87 ? 8.515 -10.280 -14.942 1.00 95.50 87 GLN A CA 1
ATOM 704 C C . GLN A 1 87 ? 8.889 -9.001 -14.196 1.00 95.50 87 GLN A C 1
ATOM 706 O O . GLN A 1 87 ? 8.040 -8.443 -13.506 1.00 95.50 87 GLN A O 1
ATOM 711 N N . SER A 1 88 ? 10.105 -8.483 -14.400 1.00 95.00 88 SER A N 1
ATOM 712 C CA . SER A 1 88 ? 10.487 -7.176 -13.859 1.00 95.00 88 SER A CA 1
ATOM 713 C C . SER A 1 88 ? 9.564 -6.068 -14.374 1.00 95.00 88 SER A C 1
ATOM 715 O O . SER A 1 88 ? 8.976 -5.346 -13.577 1.00 95.00 88 SER A O 1
ATOM 717 N N . GLN A 1 89 ? 9.329 -5.970 -15.683 1.00 94.62 89 GLN A N 1
ATOM 718 C CA . GLN A 1 89 ? 8.434 -4.951 -16.240 1.00 94.62 89 GLN A CA 1
ATOM 719 C C . GLN A 1 89 ? 6.995 -5.084 -15.711 1.00 94.62 89 GLN A C 1
ATOM 721 O O . GLN A 1 89 ? 6.367 -4.082 -15.357 1.00 94.62 89 GLN A O 1
ATOM 726 N N . ARG A 1 90 ? 6.489 -6.319 -15.570 1.00 94.38 90 ARG A N 1
ATOM 727 C CA . ARG A 1 90 ? 5.192 -6.582 -14.930 1.00 94.38 90 ARG A CA 1
ATOM 728 C C . ARG A 1 90 ? 5.180 -6.131 -13.468 1.00 94.38 90 ARG A C 1
ATOM 730 O O . ARG A 1 90 ? 4.200 -5.526 -13.047 1.00 94.38 90 ARG A O 1
ATOM 737 N N . HIS A 1 91 ? 6.254 -6.368 -12.719 1.00 94.31 91 HIS A N 1
ATOM 738 C CA . HIS A 1 91 ? 6.400 -5.920 -11.334 1.00 94.31 91 HIS A CA 1
ATOM 739 C C . HIS A 1 91 ? 6.298 -4.388 -11.228 1.00 94.31 91 HIS A C 1
ATOM 741 O O . HIS A 1 91 ? 5.524 -3.890 -10.416 1.00 94.31 91 HIS A O 1
ATOM 747 N N . PHE A 1 92 ? 6.949 -3.633 -12.119 1.00 93.06 92 PHE A N 1
ATOM 748 C CA . PHE A 1 92 ? 6.818 -2.168 -12.167 1.00 93.06 92 PHE A CA 1
ATOM 749 C C . PHE A 1 92 ? 5.404 -1.695 -12.527 1.00 93.06 92 PHE A C 1
ATOM 751 O O . PHE A 1 92 ? 4.879 -0.761 -11.920 1.00 93.06 92 PHE A O 1
ATOM 758 N N . ARG A 1 93 ? 4.748 -2.357 -13.487 1.00 93.75 93 ARG A N 1
ATOM 7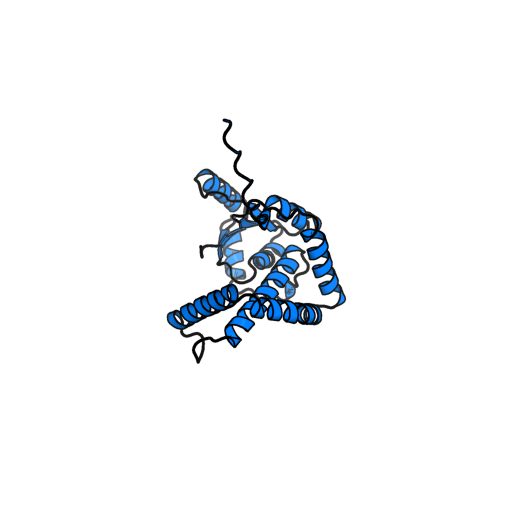59 C CA . ARG A 1 93 ? 3.348 -2.062 -13.829 1.00 93.75 93 ARG A CA 1
ATOM 760 C C . ARG A 1 93 ? 2.388 -2.343 -12.677 1.00 93.75 93 ARG A C 1
ATOM 762 O O . ARG A 1 93 ? 1.421 -1.602 -12.514 1.00 93.75 93 ARG A O 1
ATOM 769 N N . MET A 1 94 ? 2.628 -3.403 -11.908 1.00 93.38 94 MET A N 1
ATOM 770 C CA . MET A 1 94 ? 1.851 -3.708 -10.705 1.00 93.38 94 MET A CA 1
ATOM 771 C C . MET A 1 94 ? 2.098 -2.666 -9.618 1.00 93.38 94 MET A C 1
ATOM 773 O O . MET A 1 94 ? 1.141 -2.167 -9.043 1.00 93.38 94 MET A O 1
ATOM 777 N N . PHE A 1 95 ? 3.353 -2.275 -9.390 1.00 90.44 95 PHE A N 1
ATOM 778 C CA . PHE A 1 95 ? 3.706 -1.234 -8.426 1.00 90.44 95 PHE A CA 1
ATOM 779 C C . PHE A 1 95 ? 2.965 0.081 -8.701 1.00 90.44 95 PHE A C 1
ATOM 781 O O . PHE A 1 95 ? 2.358 0.659 -7.804 1.00 90.44 95 PHE A O 1
ATOM 788 N N . ALA A 1 96 ? 2.932 0.522 -9.956 1.00 88.69 96 ALA A N 1
ATOM 789 C CA . ALA A 1 96 ? 2.233 1.749 -10.309 1.00 88.69 96 ALA A CA 1
ATOM 790 C C . ALA A 1 96 ? 0.704 1.643 -10.207 1.00 88.69 96 ALA A C 1
ATOM 792 O O . ALA A 1 96 ? 0.046 2.607 -9.821 1.00 88.69 96 ALA A O 1
ATOM 793 N N . GLN A 1 97 ? 0.133 0.474 -10.518 1.00 90.50 97 GLN A N 1
ATOM 794 C CA . GLN A 1 97 ? -1.286 0.213 -10.267 1.00 90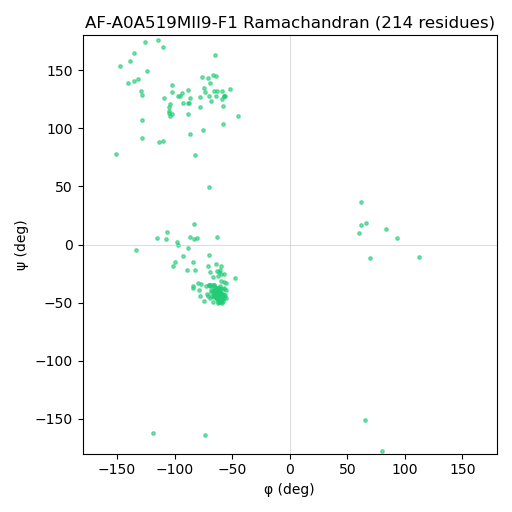.50 97 GLN A CA 1
ATOM 795 C C . GLN A 1 97 ? -1.607 0.268 -8.776 1.00 90.50 97 GLN A C 1
ATOM 797 O O . GLN A 1 97 ? -2.587 0.897 -8.402 1.00 90.50 97 GLN A O 1
ATOM 802 N N . VAL A 1 98 ? -0.752 -0.313 -7.933 1.00 89.81 98 VAL A N 1
ATOM 803 C CA .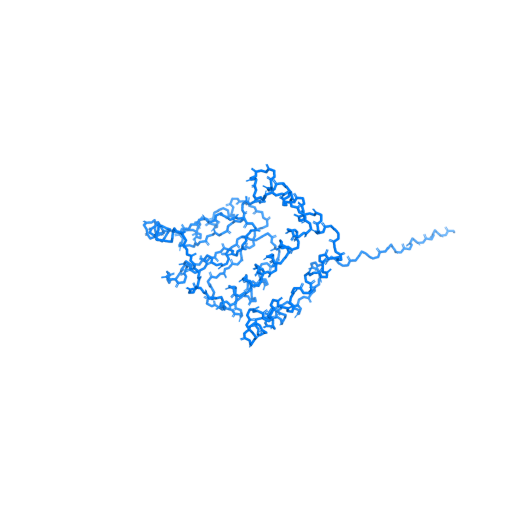 VAL A 1 98 ? -0.893 -0.243 -6.476 1.00 89.81 98 VAL A CA 1
ATOM 804 C C . VAL A 1 98 ? -0.814 1.203 -5.990 1.00 89.81 98 VAL A C 1
ATOM 806 O O . VAL A 1 98 ? -1.626 1.595 -5.164 1.00 89.81 98 VAL A O 1
ATOM 809 N N . ILE A 1 99 ? 0.093 2.031 -6.519 1.00 84.88 99 ILE A N 1
ATOM 810 C CA . ILE A 1 99 ? 0.135 3.466 -6.182 1.00 84.88 99 ILE A CA 1
ATOM 811 C C . ILE A 1 99 ? -1.180 4.163 -6.553 1.00 84.88 99 ILE A C 1
ATOM 813 O O . ILE A 1 99 ? -1.701 4.943 -5.756 1.00 84.88 99 ILE A O 1
ATOM 817 N N . LEU A 1 100 ? -1.729 3.885 -7.739 1.00 85.75 100 LEU A N 1
ATOM 818 C CA . LEU A 1 100 ? -3.032 4.420 -8.137 1.00 85.75 100 LEU A CA 1
ATOM 819 C C . LEU A 1 100 ? -4.137 3.953 -7.181 1.00 85.75 100 LEU A C 1
ATOM 821 O O . LEU A 1 100 ? -4.958 4.761 -6.757 1.00 85.75 100 LEU A O 1
ATOM 825 N N . ASP A 1 101 ? -4.144 2.672 -6.821 1.00 87.38 101 ASP A N 1
ATOM 826 C CA . ASP A 1 101 ? -5.126 2.101 -5.901 1.00 87.38 101 ASP A CA 1
ATOM 827 C C . ASP A 1 101 ? -5.043 2.772 -4.523 1.00 87.38 101 ASP A C 1
ATOM 829 O O . ASP A 1 101 ? -6.075 3.176 -3.988 1.00 87.38 101 ASP A O 1
ATOM 833 N N . LYS A 1 102 ? -3.828 3.013 -4.011 1.00 85.81 102 LYS A N 1
ATOM 834 C CA . LYS A 1 102 ? -3.589 3.789 -2.785 1.00 85.81 102 LYS A CA 1
ATOM 835 C C . LYS A 1 102 ? -4.150 5.195 -2.889 1.00 85.81 102 LYS A C 1
ATOM 837 O O . LYS A 1 102 ? -4.886 5.622 -2.007 1.00 85.81 102 LYS A O 1
ATOM 842 N N . LEU A 1 103 ? -3.859 5.904 -3.980 1.00 80.38 103 LEU A N 1
ATOM 843 C CA . LEU A 1 103 ? -4.362 7.260 -4.199 1.00 80.38 103 LEU A CA 1
ATOM 844 C C . LEU A 1 103 ? -5.898 7.301 -4.229 1.00 80.38 103 LEU A C 1
ATOM 846 O O . LEU A 1 103 ? -6.518 8.186 -3.637 1.00 80.38 103 LEU A O 1
ATOM 850 N N . LEU A 1 104 ? -6.528 6.339 -4.899 1.00 82.94 104 LEU A N 1
ATOM 851 C CA . LEU A 1 104 ? -7.984 6.234 -4.975 1.00 82.94 104 LEU A CA 1
ATOM 852 C C . LEU A 1 104 ? -8.604 5.863 -3.620 1.00 82.94 104 LEU A C 1
ATOM 854 O O . LEU A 1 104 ? -9.623 6.442 -3.247 1.00 82.94 104 LEU A O 1
ATOM 858 N N . ALA A 1 105 ? -7.986 4.951 -2.865 1.00 82.25 105 ALA A N 1
ATOM 859 C CA . ALA A 1 105 ? -8.432 4.561 -1.526 1.00 82.25 105 ALA A CA 1
ATOM 860 C C . ALA A 1 105 ? -8.356 5.737 -0.547 1.00 82.25 105 ALA A C 1
ATOM 862 O O . ALA A 1 105 ? -9.326 6.049 0.146 1.00 82.25 105 ALA A O 1
ATOM 863 N N . LEU A 1 106 ? -7.227 6.443 -0.565 1.00 77.25 106 LEU A N 1
ATOM 864 C CA . LEU A 1 106 ? -6.963 7.618 0.256 1.00 77.25 106 LEU A CA 1
ATOM 865 C C . LEU A 1 106 ? -7.865 8.805 -0.091 1.00 77.25 106 LEU A C 1
ATOM 867 O O . LEU A 1 106 ? -8.282 9.533 0.801 1.00 77.25 106 LEU A O 1
ATOM 871 N N . SER A 1 107 ? -8.211 8.984 -1.367 1.00 73.94 107 SER A N 1
ATOM 872 C CA . SER A 1 107 ? -9.142 10.032 -1.811 1.00 73.94 107 SER A CA 1
ATOM 873 C C . SER A 1 107 ? -10.621 9.646 -1.682 1.00 73.94 107 SER A C 1
ATOM 875 O O . SER A 1 107 ? -11.481 10.408 -2.121 1.00 73.94 107 SER A O 1
ATOM 877 N N . GLY A 1 108 ? -10.942 8.478 -1.109 1.00 75.00 108 GLY A N 1
ATOM 878 C CA . GLY A 1 108 ? -12.324 8.012 -0.940 1.00 75.00 108 GLY A CA 1
ATOM 879 C C . GLY A 1 108 ? -13.049 7.713 -2.258 1.00 75.00 108 GLY A C 1
ATOM 880 O O . GLY A 1 108 ? -14.272 7.668 -2.297 1.00 75.00 108 GLY A O 1
ATOM 881 N N . ARG A 1 109 ? -12.306 7.534 -3.354 1.00 76.81 109 ARG A N 1
ATOM 882 C CA . ARG A 1 109 ? -12.842 7.269 -4.702 1.00 76.81 109 ARG A CA 1
ATOM 883 C C . ARG A 1 109 ? -12.622 5.834 -5.156 1.00 76.81 109 ARG A C 1
ATOM 885 O O . ARG A 1 109 ? -12.910 5.496 -6.306 1.00 76.81 109 ARG A O 1
ATOM 892 N N . TYR A 1 110 ? -12.083 4.995 -4.279 1.00 80.81 110 TYR A N 1
ATOM 893 C CA . TYR A 1 110 ? -11.973 3.575 -4.545 1.00 80.81 110 TYR A CA 1
ATOM 894 C C . TYR A 1 110 ? -13.349 2.921 -4.502 1.00 80.81 110 TYR A C 1
ATOM 896 O O . TYR A 1 110 ? -14.206 3.258 -3.689 1.00 80.81 110 TYR A O 1
ATOM 904 N N . ARG A 1 111 ? -13.552 1.951 -5.387 1.00 80.12 111 ARG A N 1
ATOM 905 C CA . ARG A 1 111 ? -14.782 1.168 -5.456 1.00 80.12 111 ARG A CA 1
ATOM 906 C C . ARG A 1 111 ? -14.756 0.048 -4.427 1.00 80.12 111 ARG A C 1
ATOM 908 O O . ARG A 1 111 ? -14.478 -1.103 -4.758 1.00 80.12 111 ARG A O 1
ATOM 915 N N . PHE A 1 112 ? -14.991 0.406 -3.170 1.00 77.38 112 PHE A N 1
ATOM 916 C CA . PHE A 1 112 ? -15.000 -0.533 -2.048 1.00 77.38 112 PHE A CA 1
ATOM 917 C C . PHE A 1 112 ? -16.076 -1.625 -2.184 1.00 77.38 112 PHE A C 1
ATOM 919 O O . PHE A 1 112 ? -15.878 -2.732 -1.689 1.00 77.38 112 PHE A O 1
ATOM 926 N N . ASP A 1 113 ? -17.146 -1.367 -2.949 1.00 77.12 113 ASP A N 1
ATOM 927 C CA . ASP A 1 113 ? -18.165 -2.345 -3.362 1.00 77.12 113 ASP A CA 1
ATOM 928 C C . ASP A 1 113 ? -17.587 -3.545 -4.127 1.00 77.12 113 ASP A C 1
ATOM 930 O O . ASP A 1 113 ? -18.171 -4.625 -4.120 1.00 77.12 113 ASP A O 1
ATOM 934 N N . ARG A 1 114 ? -16.435 -3.367 -4.782 1.00 80.81 114 ARG A N 1
ATOM 935 C CA . ARG A 1 114 ? -15.775 -4.401 -5.590 1.00 80.81 114 ARG A CA 1
ATOM 936 C C . ARG A 1 114 ? -14.653 -5.135 -4.864 1.00 80.81 114 ARG A C 1
ATOM 938 O O . ARG A 1 114 ? -13.987 -5.968 -5.476 1.00 80.81 114 ARG A O 1
ATOM 945 N N . VAL A 1 115 ? -14.406 -4.822 -3.594 1.00 82.25 115 VAL A N 1
ATOM 946 C CA . VAL A 1 115 ? -13.351 -5.477 -2.818 1.00 82.25 115 VAL A CA 1
ATOM 947 C C . VAL A 1 115 ? -13.925 -6.723 -2.155 1.00 82.25 115 VAL A C 1
ATOM 949 O O . VAL A 1 115 ? -14.754 -6.638 -1.249 1.00 82.25 115 VAL A O 1
ATOM 952 N N . ALA A 1 116 ? -13.464 -7.889 -2.601 1.00 83.19 116 ALA A N 1
ATOM 953 C CA . ALA A 1 116 ? -13.738 -9.147 -1.923 1.00 83.19 116 ALA A CA 1
ATOM 954 C C . ALA A 1 116 ? -12.824 -9.275 -0.698 1.00 83.19 116 ALA A C 1
ATOM 956 O O . ALA A 1 116 ? -11.603 -9.158 -0.812 1.00 83.19 116 ALA A O 1
ATOM 957 N N . PHE A 1 117 ? -13.416 -9.527 0.467 1.00 80.69 117 PHE A N 1
ATOM 958 C CA . PHE A 1 117 ? -12.680 -9.776 1.702 1.00 80.69 117 PHE A CA 1
ATOM 959 C C . PHE A 1 117 ? -12.813 -11.240 2.088 1.00 80.69 117 PHE A C 1
ATOM 961 O O . PHE A 1 117 ? -13.921 -11.740 2.249 1.00 80.69 117 PHE A O 1
ATOM 968 N N . THR A 1 118 ? -11.678 -11.898 2.291 1.00 85.75 118 THR A N 1
ATOM 969 C CA . THR A 1 118 ? -11.637 -13.238 2.882 1.00 85.75 118 THR A CA 1
ATOM 970 C C . THR A 1 118 ? -11.440 -13.089 4.387 1.00 85.75 118 THR A C 1
ATOM 972 O O . THR A 1 118 ? -10.551 -12.352 4.807 1.00 85.75 118 THR A O 1
ATOM 975 N N . GLY A 1 119 ? -12.255 -13.762 5.203 1.00 84.06 119 GLY A N 1
ATOM 976 C CA . GLY A 1 119 ? -12.130 -13.703 6.665 1.00 84.06 119 GLY A CA 1
ATOM 977 C C . GLY A 1 119 ? -12.821 -12.501 7.333 1.00 84.06 119 GLY A C 1
ATOM 978 O O . GLY A 1 119 ? -12.537 -12.189 8.492 1.00 84.06 119 GLY A O 1
ATOM 979 N N . ARG A 1 120 ? -13.686 -11.774 6.608 1.00 79.81 120 ARG A N 1
ATOM 980 C CA . ARG A 1 120 ? -14.286 -10.508 7.070 1.00 79.81 120 ARG A CA 1
ATOM 981 C C . ARG A 1 120 ? -15.205 -10.700 8.267 1.00 79.81 120 ARG A C 1
ATOM 983 O O . ARG A 1 120 ? -15.183 -9.891 9.197 1.00 79.81 120 ARG A O 1
ATOM 990 N N . GLU A 1 121 ? -16.044 -11.724 8.210 1.00 82.44 121 GLU A N 1
ATOM 991 C CA . GLU A 1 121 ? -17.043 -12.039 9.222 1.00 82.44 121 GLU A CA 1
ATOM 992 C C . GLU A 1 121 ? -16.352 -12.435 10.524 1.00 82.44 121 GLU A C 1
ATOM 994 O O . GLU A 1 121 ? -16.687 -11.896 11.575 1.00 82.44 121 GLU A O 1
ATOM 999 N N . GLN A 1 122 ? -15.324 -13.285 10.439 1.00 85.62 122 GLN A N 1
ATOM 1000 C CA . GLN A 1 122 ? -14.512 -13.706 11.579 1.00 85.62 122 GLN A CA 1
ATOM 1001 C C . GLN A 1 122 ? -13.805 -12.505 12.209 1.00 85.62 122 GLN A C 1
ATOM 1003 O O . GLN A 1 122 ? -13.890 -12.304 13.416 1.00 85.62 122 GLN A O 1
ATOM 1008 N N . PHE A 1 123 ? -13.167 -11.659 11.395 1.00 85.00 123 PHE A N 1
ATOM 1009 C CA . PHE A 1 123 ? -12.495 -10.461 11.892 1.00 85.00 123 PHE A CA 1
ATOM 1010 C C . PHE A 1 123 ? -13.476 -9.486 12.561 1.00 85.00 123 PHE A C 1
ATOM 1012 O O . PHE A 1 123 ? -13.226 -8.998 13.659 1.00 85.00 123 PHE A O 1
ATOM 1019 N N . SER A 1 124 ? -14.638 -9.253 11.946 1.00 81.50 124 SER A N 1
ATOM 1020 C CA . SER A 1 124 ? -15.677 -8.377 12.504 1.00 81.50 124 SER A CA 1
ATOM 1021 C C . SER A 1 124 ? -16.278 -8.929 13.797 1.00 81.50 124 SER A C 1
ATOM 1023 O O . SER A 1 124 ? -16.561 -8.159 14.713 1.00 81.50 124 SER A O 1
ATOM 1025 N N . ALA A 1 125 ? -16.486 -10.245 13.877 1.00 83.31 125 ALA A N 1
ATOM 1026 C CA . ALA A 1 125 ? -16.969 -10.912 15.079 1.00 83.31 125 ALA A CA 1
ATOM 1027 C C . ALA A 1 125 ? -15.951 -10.800 16.219 1.00 83.31 125 ALA A C 1
ATOM 1029 O O . ALA A 1 125 ? -16.338 -10.462 17.333 1.00 83.31 125 ALA A O 1
ATOM 1030 N N . LEU A 1 126 ? -14.658 -10.984 15.930 1.00 84.44 126 LEU A N 1
ATOM 1031 C CA . LEU A 1 126 ? -13.582 -10.820 16.908 1.00 84.44 126 LEU A CA 1
ATOM 1032 C C . LEU A 1 126 ? -13.526 -9.395 17.468 1.00 84.44 126 LEU A C 1
ATOM 1034 O O . LEU A 1 126 ? -13.483 -9.226 18.685 1.00 84.44 126 LEU A O 1
ATOM 1038 N N . LEU A 1 127 ? -13.586 -8.374 16.606 1.00 84.56 127 LEU A N 1
ATOM 1039 C CA . LEU A 1 127 ? -13.606 -6.975 17.051 1.00 84.56 127 LEU A CA 1
ATOM 1040 C C . LEU A 1 127 ? -14.820 -6.681 17.945 1.00 84.56 127 LEU A C 1
ATOM 1042 O O . LEU A 1 127 ? -14.677 -6.073 19.004 1.00 84.56 127 LEU A O 1
ATOM 1046 N N . LYS A 1 128 ? -16.010 -7.157 17.552 1.00 83.50 128 LYS A N 1
ATOM 1047 C CA . LYS A 1 128 ? -17.239 -6.995 18.345 1.00 83.50 128 LYS A CA 1
ATOM 1048 C C . LYS A 1 128 ? -17.165 -7.718 19.688 1.00 83.50 128 LYS A C 1
ATOM 1050 O O . LYS A 1 128 ? -17.541 -7.141 20.699 1.00 83.50 128 LYS A O 1
ATOM 1055 N N . GLN A 1 129 ? -16.683 -8.959 19.699 1.00 85.62 129 GLN A N 1
ATOM 1056 C CA . GLN A 1 129 ? -16.595 -9.779 20.905 1.00 85.62 129 GLN A CA 1
ATOM 1057 C C . GLN A 1 129 ? -15.598 -9.204 21.911 1.00 85.62 129 GLN A C 1
ATOM 1059 O O . GLN A 1 129 ? -15.857 -9.233 23.110 1.00 85.62 129 GLN A O 1
ATOM 1064 N N . GLN A 1 130 ? -14.455 -8.699 21.442 1.00 84.38 130 GLN A N 1
ATOM 1065 C CA . GLN A 1 130 ? -13.429 -8.177 22.341 1.00 84.38 130 GLN A CA 1
ATOM 1066 C C . GLN A 1 130 ? -13.662 -6.723 22.760 1.00 84.38 130 GLN A C 1
ATOM 1068 O O . GLN A 1 130 ? -13.005 -6.265 23.692 1.00 84.38 130 GLN A O 1
ATOM 1073 N N . GLY A 1 131 ? -14.546 -5.987 22.076 1.00 83.88 131 GLY A N 1
ATOM 1074 C CA . GLY A 1 131 ? -14.822 -4.578 22.378 1.00 83.88 131 GLY A CA 1
ATOM 1075 C C . GLY A 1 131 ? -13.606 -3.659 22.210 1.00 83.88 131 GLY A C 1
ATOM 1076 O O . GLY A 1 131 ? -13.602 -2.547 22.728 1.00 83.88 131 GLY A O 1
ATOM 1077 N N . ARG A 1 132 ? -12.569 -4.123 21.503 1.00 86.75 132 ARG A N 1
ATOM 1078 C CA . ARG A 1 132 ? -11.320 -3.403 21.240 1.00 86.75 132 ARG A CA 1
ATOM 1079 C C . ARG A 1 132 ? -10.917 -3.557 19.779 1.00 86.75 132 ARG A C 1
ATOM 1081 O O . ARG A 1 132 ? -11.424 -4.414 19.058 1.00 86.75 132 ARG A O 1
ATOM 1088 N N . GLY A 1 133 ? -9.996 -2.705 19.359 1.00 88.25 133 GLY A N 1
ATOM 1089 C CA . GLY A 1 133 ? -9.407 -2.701 18.032 1.00 88.25 133 GLY A CA 1
ATOM 1090 C C . GLY A 1 133 ? -8.427 -3.853 17.831 1.00 88.25 133 GLY A C 1
ATOM 1091 O O . GLY A 1 133 ? -8.382 -4.812 18.603 1.00 88.25 133 GLY A O 1
ATOM 1092 N N . ALA A 1 134 ? -7.598 -3.748 16.799 1.00 89.56 134 ALA A N 1
ATOM 1093 C CA . ALA A 1 134 ? -6.616 -4.775 16.478 1.00 89.56 134 ALA A CA 1
ATOM 1094 C C . ALA A 1 134 ? -5.351 -4.179 15.865 1.00 89.56 134 ALA A C 1
ATOM 1096 O O . ALA A 1 134 ? -5.390 -3.137 15.208 1.00 89.56 134 ALA A O 1
ATOM 1097 N N . VAL A 1 135 ? -4.240 -4.891 16.040 1.00 90.12 135 VAL A N 1
ATOM 1098 C CA . VAL A 1 135 ? -3.007 -4.644 15.294 1.00 90.12 135 VAL A CA 1
ATOM 1099 C C . VAL A 1 135 ? -3.007 -5.542 14.059 1.00 90.12 135 VAL A C 1
ATOM 1101 O O . VAL A 1 135 ? -3.105 -6.762 14.164 1.00 90.12 135 VAL A O 1
ATOM 1104 N N . VAL A 1 136 ? -2.913 -4.928 12.886 1.00 88.38 136 VAL A N 1
ATOM 1105 C CA . VAL A 1 136 ? -2.844 -5.575 11.579 1.00 88.38 136 VAL A CA 1
ATOM 1106 C C . VAL A 1 136 ? -1.404 -5.502 11.094 1.00 88.38 136 VAL A C 1
ATOM 1108 O O . VAL A 1 136 ? -0.904 -4.430 10.754 1.00 88.38 136 VAL A O 1
ATOM 1111 N N . VAL A 1 137 ? -0.736 -6.650 11.050 1.00 89.75 137 VAL A N 1
ATOM 1112 C CA . VAL A 1 137 ? 0.608 -6.753 10.477 1.00 89.75 137 VAL A CA 1
ATOM 1113 C C . VAL A 1 137 ? 0.484 -6.988 8.974 1.00 89.75 137 VAL A C 1
ATOM 1115 O O . VAL A 1 137 ? -0.203 -7.906 8.533 1.00 89.75 137 VAL A O 1
ATOM 1118 N N . THR A 1 138 ? 1.137 -6.142 8.186 1.00 87.94 138 THR A N 1
ATOM 1119 C CA . THR A 1 138 ? 1.177 -6.202 6.721 1.00 87.94 138 THR A CA 1
ATOM 1120 C C . THR A 1 138 ? 2.622 -6.232 6.231 1.00 87.94 138 THR A C 1
ATOM 1122 O O . THR A 1 138 ? 3.555 -6.068 7.007 1.00 87.94 138 THR A O 1
ATOM 1125 N N . ALA A 1 139 ? 2.819 -6.408 4.931 1.00 86.56 139 ALA A N 1
ATOM 1126 C CA . ALA A 1 139 ? 4.078 -6.098 4.262 1.00 86.56 139 ALA A CA 1
ATOM 1127 C C . ALA A 1 139 ? 3.900 -4.874 3.347 1.00 86.56 139 ALA A C 1
ATOM 1129 O O . ALA A 1 139 ? 2.765 -4.458 3.080 1.00 86.56 139 ALA A O 1
ATOM 1130 N N . HIS A 1 140 ? 4.994 -4.320 2.814 1.00 85.44 140 HIS A N 1
ATOM 1131 C CA . HIS A 1 140 ? 4.981 -3.283 1.770 1.00 85.44 140 HIS A CA 1
ATOM 1132 C C . HIS A 1 140 ? 4.506 -3.826 0.403 1.00 85.44 140 HIS A C 1
ATOM 1134 O O . HIS A 1 140 ? 5.131 -3.609 -0.637 1.00 85.44 140 HIS A O 1
ATOM 1140 N N . MET A 1 141 ? 3.380 -4.536 0.394 1.00 81.31 141 MET A N 1
ATOM 1141 C CA . MET A 1 141 ? 2.749 -5.138 -0.770 1.00 81.31 141 MET A CA 1
ATOM 1142 C C . MET A 1 141 ? 1.259 -4.796 -0.795 1.00 81.31 141 MET A C 1
ATOM 1144 O O . MET A 1 141 ? 0.594 -4.755 0.236 1.00 81.31 141 MET A O 1
ATOM 1148 N N . GLY A 1 142 ? 0.725 -4.555 -1.991 1.00 84.88 142 GLY A N 1
ATOM 1149 C CA . GLY A 1 142 ? -0.681 -4.194 -2.152 1.00 84.88 142 GLY A CA 1
ATOM 1150 C C . GLY A 1 142 ? -1.042 -2.839 -1.530 1.00 84.88 142 GLY A C 1
ATOM 1151 O O . GLY A 1 142 ? -0.228 -1.913 -1.476 1.00 84.88 142 GLY A O 1
ATOM 1152 N N . CYS A 1 143 ? -2.299 -2.717 -1.111 1.00 85.38 143 CYS A N 1
ATOM 1153 C CA . CYS A 1 143 ? -2.914 -1.465 -0.683 1.00 85.38 143 CYS A CA 1
ATOM 1154 C C . CYS A 1 143 ? -3.568 -1.655 0.692 1.00 85.38 143 CYS A C 1
ATOM 1156 O O . CYS A 1 143 ? -4.728 -2.055 0.781 1.00 85.38 143 CYS A O 1
ATOM 1158 N N . ILE A 1 144 ? -2.820 -1.375 1.762 1.00 83.25 144 ILE A N 1
ATOM 1159 C CA . ILE A 1 144 ? -3.301 -1.492 3.149 1.00 83.25 144 ILE A CA 1
ATOM 1160 C C . ILE A 1 144 ? -4.466 -0.537 3.434 1.00 83.25 144 ILE A C 1
ATOM 1162 O O . ILE A 1 144 ? -5.347 -0.818 4.238 1.00 83.25 144 ILE A O 1
ATOM 1166 N N . GLU A 1 145 ? -4.525 0.569 2.703 1.00 82.38 145 GLU A N 1
ATOM 1167 C CA . GLU A 1 145 ? -5.585 1.563 2.753 1.00 82.38 145 GLU A CA 1
ATOM 1168 C C . GLU A 1 145 ? -6.951 0.956 2.385 1.00 82.38 145 GLU A C 1
ATOM 1170 O O . GLU A 1 145 ? -7.983 1.467 2.815 1.00 82.38 145 GLU A O 1
ATOM 1175 N N . LEU A 1 146 ? -6.983 -0.180 1.669 1.00 81.44 146 LEU A N 1
ATOM 1176 C CA . LEU A 1 146 ? -8.223 -0.914 1.401 1.00 81.44 146 LEU A CA 1
ATOM 1177 C C . LEU A 1 146 ? -8.796 -1.621 2.630 1.00 81.44 146 LEU A C 1
ATOM 1179 O O . LEU A 1 146 ? -9.996 -1.890 2.650 1.00 81.44 146 LEU A O 1
ATOM 1183 N N . CYS A 1 147 ? -8.010 -1.852 3.687 1.00 76.31 147 CYS A N 1
ATOM 1184 C CA . CYS A 1 147 ? -8.536 -2.348 4.963 1.00 76.31 147 CYS A CA 1
ATOM 1185 C C . CYS A 1 147 ? -9.578 -1.394 5.563 1.00 76.31 147 CYS A C 1
ATOM 1187 O O . CYS A 1 147 ? -10.416 -1.821 6.353 1.00 76.31 147 CYS A O 1
ATOM 1189 N N . ARG A 1 148 ? -9.616 -0.131 5.122 1.00 74.19 148 ARG A N 1
ATOM 1190 C CA . ARG A 1 148 ? -10.699 0.805 5.430 1.00 74.19 148 ARG A CA 1
ATOM 1191 C C . ARG A 1 148 ? -12.085 0.279 5.037 1.00 74.19 148 ARG A C 1
ATOM 1193 O O . ARG A 1 148 ? -13.040 0.551 5.751 1.00 74.19 148 ARG A O 1
ATOM 1200 N N . ALA A 1 149 ? -12.236 -0.511 3.975 1.00 69.50 149 ALA A N 1
ATOM 1201 C CA . ALA A 1 149 ? -13.555 -1.058 3.622 1.00 69.50 149 ALA A CA 1
ATOM 1202 C C . ALA A 1 149 ? -14.124 -2.017 4.687 1.00 69.50 149 ALA A C 1
ATOM 1204 O O . ALA A 1 149 ? -15.328 -2.301 4.710 1.00 69.50 149 ALA A O 1
ATOM 1205 N N . ILE A 1 150 ? -13.269 -2.514 5.585 1.00 67.81 150 ILE A N 1
ATOM 1206 C CA . ILE A 1 150 ? -13.689 -3.217 6.797 1.00 67.81 150 ILE A CA 1
ATOM 1207 C C . ILE A 1 150 ? -14.304 -2.209 7.779 1.00 67.81 150 ILE A C 1
ATOM 1209 O O . ILE A 1 150 ? -15.379 -2.472 8.312 1.00 67.81 150 ILE A O 1
ATOM 1213 N N . ALA A 1 151 ? -13.671 -1.044 7.948 1.00 62.34 151 ALA A N 1
ATOM 1214 C CA . ALA A 1 151 ? -14.099 0.045 8.825 1.00 62.34 151 ALA A CA 1
ATOM 1215 C C . ALA A 1 151 ? -15.373 0.776 8.358 1.00 62.34 151 ALA A C 1
ATOM 1217 O O . ALA A 1 151 ? -16.197 1.121 9.194 1.00 62.34 151 ALA A O 1
ATOM 1218 N N . GLU A 1 152 ? -15.610 0.948 7.052 1.00 57.41 152 GLU A N 1
ATOM 1219 C CA . GLU A 1 152 ? -16.776 1.701 6.538 1.00 57.41 152 GLU A CA 1
ATOM 1220 C C . GLU A 1 152 ? -18.148 1.138 6.964 1.00 57.41 152 GLU A C 1
ATOM 1222 O O . GLU A 1 152 ? -19.114 1.892 7.036 1.00 57.41 152 GLU A O 1
ATOM 1227 N N . ARG A 1 153 ? -18.260 -0.165 7.274 1.00 55.56 153 ARG A N 1
ATOM 1228 C CA . ARG A 1 153 ? -19.519 -0.774 7.765 1.00 55.56 153 ARG A CA 1
ATOM 1229 C C . ARG A 1 153 ? -19.650 -0.816 9.288 1.00 55.56 153 ARG A C 1
ATOM 1231 O O . ARG A 1 153 ? -20.728 -1.133 9.784 1.00 55.56 153 ARG A O 1
ATOM 1238 N N . HIS A 1 154 ? -18.586 -0.505 10.020 1.00 58.50 154 HIS A N 1
ATOM 1239 C CA . HIS A 1 154 ? -18.627 -0.325 11.469 1.00 58.50 154 HIS A CA 1
ATOM 1240 C C . HIS A 1 154 ? -18.422 1.162 11.732 1.00 58.50 154 HIS A C 1
ATOM 1242 O O . HIS A 1 154 ? -17.292 1.633 11.859 1.00 58.50 154 HIS A O 1
ATOM 1248 N N . SER A 1 155 ? -19.527 1.905 11.750 1.00 54.12 155 SER A N 1
ATOM 1249 C CA . SER A 1 155 ? -19.542 3.338 12.044 1.00 54.12 155 SER A CA 1
ATOM 1250 C C . SER A 1 155 ? -18.656 3.644 13.259 1.00 54.12 155 SER A C 1
ATOM 1252 O O . SER A 1 155 ? -18.982 3.238 14.373 1.00 54.12 155 SER A O 1
ATOM 1254 N N . GLY A 1 156 ? -17.527 4.322 13.029 1.00 60.44 156 GLY A N 1
ATOM 1255 C CA . GLY A 1 156 ? -16.583 4.731 14.076 1.00 60.44 156 GLY A CA 1
ATOM 1256 C C . GLY A 1 156 ? -15.209 4.046 14.073 1.00 60.44 156 GLY A C 1
ATOM 1257 O O . GLY A 1 156 ? -14.319 4.539 14.763 1.00 60.44 156 GLY A O 1
ATOM 1258 N N . LEU A 1 157 ? -14.976 2.978 13.295 1.00 69.50 157 LEU A N 1
ATOM 1259 C CA . LEU A 1 157 ? -13.639 2.369 13.206 1.00 69.50 157 LEU A CA 1
ATOM 1260 C C . LEU A 1 157 ? -12.651 3.304 12.483 1.00 69.50 157 LEU A C 1
ATOM 1262 O O . LEU A 1 157 ? -12.870 3.698 11.337 1.00 69.50 157 LEU A O 1
ATOM 1266 N N . ARG A 1 158 ? -11.537 3.636 13.146 1.00 82.50 158 ARG A N 1
ATOM 1267 C CA . ARG A 1 158 ? -10.421 4.412 12.575 1.00 82.50 158 ARG A CA 1
ATOM 1268 C C . ARG A 1 158 ? -9.264 3.488 12.216 1.00 82.50 158 ARG A C 1
ATOM 1270 O O . ARG A 1 158 ? -8.926 2.603 13.000 1.00 82.50 158 ARG A O 1
ATOM 1277 N N . LEU A 1 159 ? -8.652 3.713 11.056 1.00 86.56 159 LEU A N 1
ATOM 1278 C CA . LEU A 1 159 ? -7.455 3.008 10.600 1.00 86.56 159 LEU A CA 1
ATOM 1279 C C . LEU A 1 159 ? -6.237 3.925 10.736 1.00 86.56 159 LEU A C 1
ATOM 1281 O O . LEU A 1 159 ? -6.116 4.913 10.012 1.00 86.56 159 LEU A O 1
ATOM 1285 N N . SER A 1 160 ? -5.317 3.573 11.628 1.00 88.62 160 SER A N 1
ATOM 1286 C CA . SER A 1 160 ? -4.047 4.273 11.814 1.00 88.62 160 SER A CA 1
ATOM 1287 C C . SER A 1 160 ? -2.908 3.453 11.215 1.00 88.62 160 SER A C 1
ATOM 1289 O O . SER A 1 160 ? -2.662 2.331 11.645 1.00 88.62 160 SER A O 1
ATOM 1291 N N . ILE A 1 161 ? -2.209 3.998 10.222 1.00 87.69 161 ILE A N 1
ATOM 1292 C CA . ILE A 1 161 ? -1.109 3.327 9.519 1.00 87.69 161 ILE A CA 1
ATOM 1293 C C . ILE A 1 161 ? 0.209 3.909 10.016 1.00 87.69 161 ILE A C 1
ATOM 1295 O O . ILE A 1 161 ? 0.436 5.112 9.882 1.00 87.69 161 ILE A O 1
ATOM 1299 N N . LEU A 1 162 ? 1.083 3.070 10.565 1.00 87.44 162 LEU A N 1
ATOM 1300 C CA . LEU A 1 162 ? 2.401 3.506 11.018 1.00 87.44 162 LEU A CA 1
ATOM 1301 C C . LEU A 1 162 ? 3.318 3.762 9.823 1.00 87.44 162 LEU A C 1
ATOM 1303 O O . LEU A 1 162 ? 3.439 2.929 8.925 1.00 87.44 162 LEU A O 1
ATOM 1307 N N . VAL A 1 163 ? 3.978 4.917 9.828 1.00 82.19 163 VAL A N 1
ATOM 1308 C CA . VAL A 1 163 ? 4.938 5.321 8.798 1.00 82.19 163 VAL A CA 1
ATOM 1309 C C . VAL A 1 163 ? 6.192 5.916 9.437 1.00 82.19 163 VAL A C 1
ATOM 1311 O O . VAL A 1 163 ? 6.113 6.698 10.379 1.00 82.19 163 VAL A O 1
ATOM 1314 N N . HIS A 1 164 ? 7.363 5.603 8.884 1.00 72.38 164 HIS A N 1
ATOM 1315 C CA . HIS A 1 164 ? 8.654 6.132 9.356 1.00 72.38 164 HIS A CA 1
ATOM 1316 C C . HIS A 1 164 ? 9.040 7.485 8.735 1.00 72.38 164 HIS A C 1
ATOM 1318 O O . HIS A 1 164 ? 10.148 7.980 8.914 1.00 72.38 164 HIS A O 1
ATOM 1324 N N . THR A 1 165 ? 8.152 8.100 7.952 1.00 64.69 165 THR A N 1
ATOM 1325 C CA . THR A 1 165 ? 8.468 9.328 7.214 1.00 64.69 165 THR A CA 1
ATOM 1326 C C . THR A 1 165 ? 8.184 10.570 8.054 1.00 64.69 165 THR A C 1
ATOM 1328 O O . THR A 1 165 ? 7.054 10.723 8.515 1.00 64.69 165 THR A O 1
ATOM 1331 N N . ALA A 1 166 ? 9.123 11.521 8.105 1.00 61.84 166 ALA A N 1
ATOM 1332 C CA . ALA A 1 166 ? 8.972 12.840 8.746 1.00 61.84 166 ALA A CA 1
ATOM 1333 C C . ALA A 1 166 ? 7.896 13.762 8.115 1.00 61.84 166 ALA A C 1
ATOM 1335 O O . ALA A 1 166 ? 7.784 14.939 8.448 1.00 61.84 166 ALA A O 1
ATOM 1336 N N . HIS A 1 167 ? 7.125 13.255 7.150 1.00 64.44 167 HIS A N 1
ATOM 1337 C CA . HIS A 1 167 ? 6.150 14.017 6.372 1.00 64.44 167 HIS A CA 1
ATOM 1338 C C . HIS A 1 167 ? 4.704 13.564 6.606 1.00 64.44 167 HIS A C 1
ATOM 1340 O O . HIS A 1 167 ? 3.802 14.070 5.932 1.00 64.44 167 HIS A O 1
ATOM 1346 N N . ALA A 1 168 ? 4.455 12.637 7.540 1.00 73.06 168 ALA A N 1
ATOM 1347 C CA . ALA A 1 168 ? 3.125 12.058 7.748 1.00 73.06 168 ALA A CA 1
ATOM 1348 C C . ALA A 1 168 ? 2.063 13.129 8.039 1.00 73.06 168 ALA A C 1
ATOM 1350 O O . ALA A 1 168 ? 0.959 13.063 7.506 1.00 73.06 168 ALA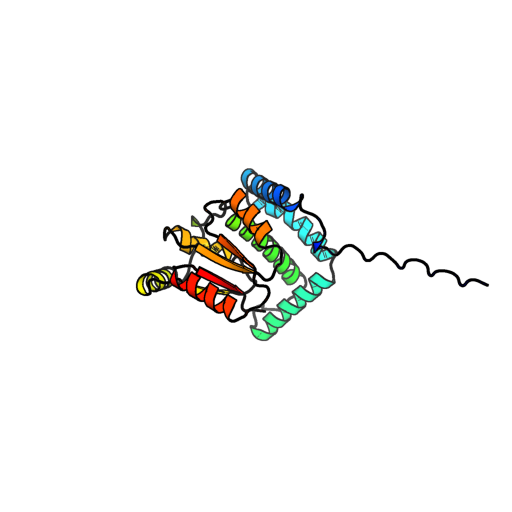 A O 1
ATOM 1351 N N . GLU A 1 169 ? 2.408 14.167 8.808 1.00 73.81 169 GLU A N 1
ATOM 1352 C CA . GLU A 1 169 ? 1.500 15.278 9.114 1.00 73.81 169 GLU A CA 1
ATOM 1353 C C . GLU A 1 169 ? 1.055 16.044 7.866 1.00 73.81 169 GLU A C 1
ATOM 1355 O O . GLU A 1 169 ? -0.124 16.369 7.712 1.00 73.81 169 GLU A O 1
ATOM 1360 N N . ARG A 1 170 ? 1.980 16.312 6.936 1.00 73.12 170 ARG A N 1
ATOM 1361 C CA . ARG A 1 170 ? 1.637 16.986 5.681 1.00 73.12 170 ARG A CA 1
ATOM 1362 C C . ARG A 1 170 ? 0.735 16.103 4.831 1.00 73.12 170 ARG A C 1
ATOM 1364 O O . ARG A 1 170 ? -0.252 16.607 4.299 1.00 73.12 170 ARG A O 1
ATOM 1371 N N . PHE A 1 171 ? 1.038 14.811 4.733 1.00 72.88 171 PHE A N 1
ATOM 1372 C CA . PHE A 1 171 ? 0.171 13.863 4.037 1.00 72.88 171 PHE A CA 1
ATOM 1373 C C . PHE A 1 171 ? -1.222 13.814 4.672 1.00 72.88 171 PHE A C 1
ATOM 1375 O O . PHE A 1 171 ? -2.202 13.964 3.951 1.00 72.88 171 PHE A O 1
ATOM 1382 N N . ASN A 1 172 ? -1.325 13.734 6.000 1.00 78.25 172 ASN A N 1
ATOM 1383 C CA . ASN A 1 172 ? -2.601 13.778 6.717 1.00 78.25 172 ASN A CA 1
ATOM 1384 C C . ASN A 1 172 ? -3.416 15.035 6.391 1.00 78.25 172 ASN A C 1
ATOM 1386 O O . ASN A 1 172 ? -4.609 14.920 6.126 1.00 78.25 172 ASN A O 1
ATOM 1390 N N . ARG A 1 173 ? -2.794 16.224 6.333 1.00 79.44 173 ARG A N 1
ATOM 1391 C CA . ARG A 1 173 ? -3.496 17.459 5.926 1.00 79.44 173 ARG A CA 1
ATOM 1392 C C . ARG A 1 173 ? -4.075 17.357 4.517 1.00 79.44 173 ARG A C 1
ATOM 1394 O O . ARG A 1 173 ? -5.163 17.862 4.253 1.00 79.44 173 ARG A O 1
ATOM 1401 N N . VAL A 1 174 ? -3.353 16.721 3.598 1.00 74.25 174 VAL A N 1
ATOM 1402 C CA . VAL A 1 174 ? -3.834 16.522 2.228 1.00 74.25 174 VAL A CA 1
ATOM 1403 C C . VAL A 1 174 ? -4.959 15.491 2.185 1.00 74.25 174 VAL A C 1
ATOM 1405 O O . VAL A 1 174 ? -5.969 15.734 1.529 1.00 74.25 174 VAL A O 1
ATOM 1408 N N . LEU A 1 175 ? -4.831 14.391 2.929 1.00 73.56 175 LEU A N 1
ATOM 1409 C CA . LEU A 1 175 ? -5.877 13.379 3.067 1.00 73.56 175 LEU A CA 1
ATOM 1410 C C . LEU A 1 175 ? -7.166 13.970 3.632 1.00 73.56 175 LEU A C 1
ATOM 1412 O O . LEU A 1 175 ? -8.224 13.757 3.056 1.00 73.56 175 LEU A O 1
ATOM 1416 N N . GLN A 1 176 ? -7.076 14.792 4.678 1.00 77.75 176 GLN A N 1
ATOM 1417 C CA . GLN A 1 176 ? -8.230 15.483 5.259 1.00 77.75 176 GLN A CA 1
ATOM 1418 C C . GLN A 1 176 ? -8.921 16.422 4.262 1.00 77.75 176 GLN A C 1
ATOM 1420 O O . GLN A 1 176 ? -10.143 16.506 4.255 1.00 77.75 176 GLN A O 1
ATOM 1425 N N . ARG A 1 177 ? -8.166 17.106 3.391 1.00 78.25 177 ARG A N 1
ATOM 1426 C CA . ARG A 1 177 ? -8.744 17.973 2.347 1.00 78.25 177 ARG A CA 1
ATOM 1427 C C . ARG A 1 177 ? -9.393 17.188 1.209 1.00 78.25 177 ARG A C 1
ATOM 1429 O O . ARG A 1 177 ? -10.368 17.656 0.633 1.00 78.25 177 ARG A O 1
ATOM 1436 N N . LEU A 1 178 ? -8.825 16.039 0.843 1.00 71.06 178 LEU A N 1
ATOM 1437 C CA . LEU A 1 178 ? -9.313 15.224 -0.274 1.00 71.06 178 LEU A CA 1
ATOM 1438 C C . LEU A 1 178 ? -10.462 14.292 0.131 1.00 71.06 178 LEU A C 1
ATOM 1440 O O . LEU A 1 178 ? -11.355 14.055 -0.678 1.00 71.06 178 LEU A O 1
ATOM 1444 N N . ALA A 1 179 ? -10.418 13.757 1.350 1.00 72.38 179 ALA A N 1
ATOM 1445 C CA . ALA A 1 179 ? -11.356 12.782 1.889 1.00 72.38 179 ALA A CA 1
ATOM 1446 C C . ALA A 1 179 ? -11.459 12.927 3.426 1.00 72.38 179 ALA A C 1
ATOM 1448 O O . ALA A 1 179 ? -10.867 12.132 4.167 1.00 72.38 179 ALA A O 1
ATOM 1449 N N . PRO A 1 180 ? -12.200 13.936 3.925 1.00 73.06 180 PRO A N 1
ATOM 1450 C CA . PRO A 1 180 ? -12.339 14.196 5.362 1.00 73.06 180 PRO A CA 1
ATOM 1451 C C . PRO A 1 180 ? -12.962 13.013 6.110 1.00 73.06 180 PRO A C 1
ATOM 1453 O O . PRO A 1 180 ? -12.505 12.656 7.194 1.00 73.06 180 PRO A O 1
ATOM 1456 N N . ASP A 1 181 ? -13.905 12.318 5.475 1.00 73.94 181 ASP A N 1
ATOM 1457 C CA . ASP A 1 181 ? -14.571 11.138 6.035 1.00 73.94 181 ASP A CA 1
ATOM 1458 C C . ASP A 1 181 ? -13.762 9.851 5.831 1.00 73.94 181 ASP A C 1
ATOM 1460 O O . ASP A 1 181 ? -14.306 8.748 5.896 1.00 73.94 181 ASP A O 1
ATOM 1464 N N . SER A 1 182 ? -12.459 9.961 5.527 1.00 70.81 182 SER A N 1
ATOM 1465 C CA . SER A 1 182 ? -11.657 8.787 5.191 1.00 70.81 182 SER A CA 1
ATOM 1466 C C . SER A 1 182 ? -11.458 7.820 6.351 1.00 70.81 182 SER A C 1
ATOM 1468 O O . SER A 1 182 ? -11.255 6.632 6.125 1.00 70.81 182 SER A O 1
ATOM 1470 N N . GLY A 1 183 ? -11.477 8.315 7.590 1.00 76.44 183 GLY A N 1
ATOM 1471 C CA . GLY A 1 183 ? -11.167 7.508 8.770 1.00 76.44 183 GLY A CA 1
ATOM 1472 C C . GLY A 1 183 ? -9.748 6.916 8.765 1.00 76.44 183 GLY A C 1
ATOM 1473 O O . GLY A 1 183 ? -9.448 6.079 9.615 1.00 76.44 183 GLY A O 1
ATOM 1474 N N . VAL A 1 184 ? -8.886 7.335 7.826 1.00 80.06 184 VAL A N 1
ATOM 1475 C CA . VAL A 1 184 ? -7.490 6.902 7.692 1.00 80.06 184 VAL A CA 1
ATOM 1476 C C . VAL A 1 184 ? -6.578 7.987 8.249 1.00 80.06 184 VAL A C 1
ATOM 1478 O O . VAL A 1 184 ? -6.692 9.157 7.886 1.00 80.06 184 VAL A O 1
ATOM 1481 N N . GLN A 1 185 ? -5.642 7.590 9.103 1.00 84.00 185 GLN A N 1
ATOM 1482 C CA . GLN A 1 185 ? -4.615 8.462 9.657 1.00 84.00 185 GLN A CA 1
ATOM 1483 C C . GLN A 1 185 ? -3.239 7.825 9.469 1.00 84.00 185 GLN A C 1
ATOM 1485 O O . GLN A 1 185 ? -3.035 6.661 9.797 1.00 84.00 185 GLN A O 1
ATOM 1490 N N . LEU A 1 186 ? -2.272 8.593 8.978 1.00 84.44 186 LEU A N 1
ATOM 1491 C CA . LEU A 1 186 ? 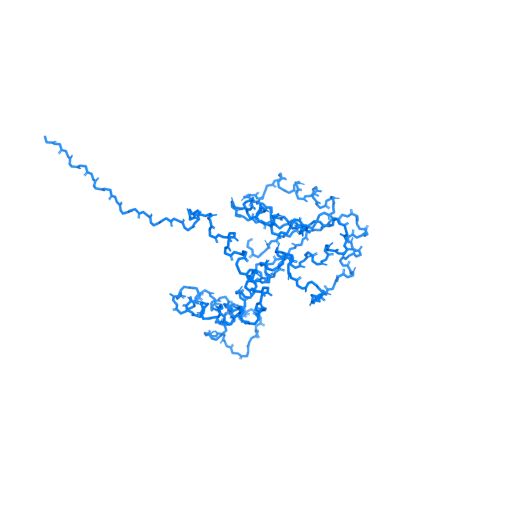-0.869 8.190 8.981 1.00 84.44 186 LEU A CA 1
ATOM 1492 C C . LEU A 1 186 ? -0.240 8.604 10.311 1.00 84.44 186 LEU A C 1
ATOM 1494 O O . LEU A 1 186 ? -0.248 9.784 10.666 1.00 84.44 186 LEU A O 1
ATOM 1498 N N . LEU A 1 187 ? 0.290 7.644 11.055 1.00 85.38 187 LEU A N 1
ATOM 1499 C CA . LEU A 1 187 ? 0.936 7.867 12.338 1.00 85.38 187 LEU A CA 1
ATOM 1500 C C . LEU A 1 187 ? 2.449 7.817 12.144 1.00 85.38 187 LEU A C 1
ATOM 1502 O O . LEU A 1 187 ? 3.004 6.768 11.820 1.00 85.38 187 LEU A O 1
ATOM 1506 N N . GLN A 1 188 ? 3.109 8.959 12.320 1.00 83.31 188 GLN A N 1
ATOM 1507 C CA . GLN A 1 188 ? 4.562 9.018 12.247 1.00 83.31 188 GLN A CA 1
ATOM 1508 C C . GLN A 1 188 ? 5.173 8.321 13.457 1.00 83.31 188 GLN A C 1
ATOM 1510 O O . GLN A 1 188 ? 4.849 8.663 14.593 1.00 83.31 188 GLN A O 1
ATOM 1515 N N . VAL A 1 189 ? 6.085 7.386 13.209 1.00 79.56 189 VAL A N 1
ATOM 1516 C CA . VAL A 1 189 ? 6.871 6.732 14.255 1.00 79.56 189 VAL A CA 1
ATOM 1517 C C . VAL A 1 189 ? 8.341 6.835 13.881 1.00 79.56 189 VAL A C 1
ATOM 1519 O O . VAL A 1 189 ? 8.803 6.189 12.942 1.00 79.56 189 VAL A O 1
ATOM 1522 N N . THR A 1 190 ? 9.070 7.687 14.598 1.00 72.00 190 THR A N 1
ATOM 1523 C CA . THR A 1 190 ? 10.516 7.852 14.400 1.00 72.00 190 THR A CA 1
ATOM 1524 C C . THR A 1 190 ? 11.277 6.699 15.053 1.00 72.00 190 THR A C 1
ATOM 1526 O O . THR A 1 190 ? 12.141 6.104 14.420 1.00 72.00 190 THR A O 1
ATOM 1529 N N . GLU A 1 191 ? 10.897 6.329 16.280 1.00 73.19 191 GLU A N 1
ATOM 1530 C CA . GLU A 1 191 ? 11.482 5.227 17.047 1.00 73.19 191 GLU A CA 1
ATOM 1531 C C . GLU A 1 191 ? 10.387 4.472 17.803 1.00 73.19 191 GLU A C 1
ATOM 1533 O O . GLU A 1 191 ? 9.474 5.080 18.366 1.00 73.19 191 GLU A O 1
ATOM 1538 N N . PHE A 1 192 ? 10.475 3.141 17.831 1.00 77.19 192 PHE A N 1
ATOM 1539 C CA . PHE A 1 192 ? 9.544 2.314 18.591 1.00 77.19 192 PHE A CA 1
ATOM 1540 C C . PHE A 1 192 ? 10.035 2.179 20.036 1.00 77.19 192 PHE A C 1
ATOM 1542 O O . PHE A 1 192 ? 10.871 1.337 20.351 1.00 77.19 192 PHE A O 1
ATOM 1549 N N . ASN A 1 193 ? 9.526 3.040 20.913 1.00 83.94 193 ASN A N 1
ATOM 1550 C CA . ASN A 1 193 ? 9.846 3.055 22.341 1.00 83.94 193 ASN A CA 1
ATOM 1551 C C . ASN A 1 193 ? 8.618 2.706 23.202 1.00 83.94 193 ASN A C 1
ATOM 1553 O O . ASN A 1 193 ? 7.506 2.541 22.695 1.00 83.94 193 ASN A O 1
ATOM 1557 N N . ALA A 1 194 ? 8.808 2.613 24.523 1.00 86.44 194 ALA A N 1
ATOM 1558 C CA . ALA A 1 194 ? 7.728 2.300 25.463 1.00 86.44 194 ALA A CA 1
ATOM 1559 C C . ALA A 1 194 ? 6.541 3.275 25.348 1.00 86.44 194 ALA A C 1
ATOM 1561 O O . ALA A 1 194 ? 5.391 2.843 25.355 1.00 86.44 194 ALA A O 1
ATOM 1562 N N . ALA A 1 195 ? 6.808 4.571 25.153 1.00 86.50 195 ALA A N 1
ATOM 1563 C CA . ALA A 1 195 ? 5.766 5.578 24.961 1.00 86.50 195 ALA A CA 1
ATOM 1564 C C . ALA A 1 195 ? 4.933 5.315 23.693 1.00 86.50 195 ALA A C 1
ATOM 1566 O O . ALA A 1 195 ? 3.706 5.392 23.722 1.00 86.50 195 ALA A O 1
ATOM 1567 N N . THR A 1 196 ? 5.589 4.934 22.594 1.00 86.50 196 THR A N 1
ATOM 1568 C CA . THR A 1 196 ? 4.913 4.553 21.349 1.00 86.50 196 THR A CA 1
ATOM 1569 C C . THR A 1 196 ? 4.063 3.304 21.556 1.00 86.50 196 THR A C 1
ATOM 1571 O O . THR A 1 196 ? 2.898 3.290 21.165 1.00 86.50 196 THR A O 1
ATOM 1574 N N . ALA A 1 197 ? 4.594 2.276 22.224 1.00 88.50 197 ALA A N 1
ATOM 1575 C CA . ALA A 1 197 ? 3.845 1.060 22.529 1.00 88.50 197 ALA A CA 1
ATOM 1576 C C . ALA A 1 197 ? 2.597 1.341 23.389 1.00 88.50 197 ALA A C 1
ATOM 1578 O O . ALA A 1 197 ? 1.519 0.831 23.079 1.00 88.50 197 ALA A O 1
ATOM 1579 N N . MET A 1 198 ? 2.712 2.198 24.411 1.00 90.56 198 MET A N 1
ATOM 1580 C CA . MET A 1 198 ? 1.579 2.623 25.243 1.00 90.56 198 MET A CA 1
ATOM 1581 C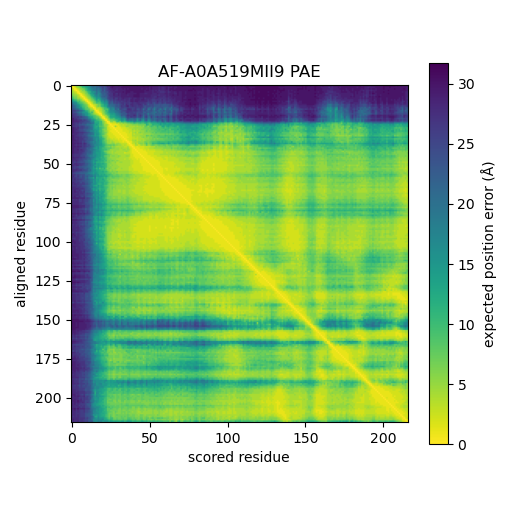 C . MET A 1 198 ? 0.519 3.372 24.428 1.00 90.56 198 MET A C 1
ATOM 1583 O O . MET A 1 198 ? -0.649 2.992 24.460 1.00 90.56 198 MET A O 1
ATOM 1587 N N . MET A 1 199 ? 0.923 4.366 23.628 1.00 90.94 199 MET A N 1
ATOM 1588 C CA . MET A 1 199 ? 0.014 5.116 22.752 1.00 90.94 199 MET A CA 1
ATOM 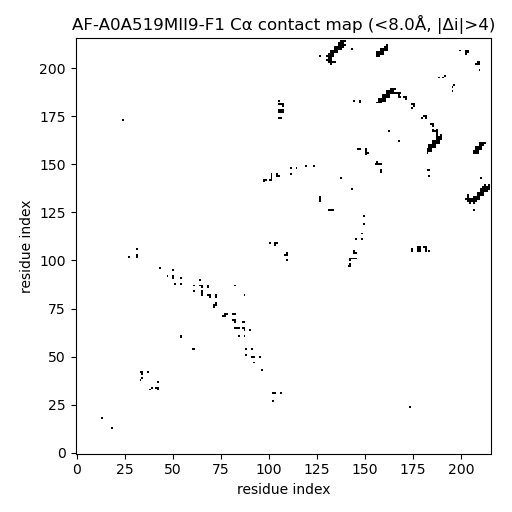1589 C C . MET A 1 199 ? -0.745 4.190 21.787 1.00 90.94 199 MET A C 1
ATOM 1591 O O . MET A 1 199 ? -1.948 4.351 21.577 1.00 90.94 199 MET A O 1
ATOM 1595 N N . LEU A 1 200 ? -0.060 3.219 21.174 1.00 91.25 200 LEU A N 1
ATOM 1596 C CA . LEU A 1 200 ? -0.705 2.247 20.288 1.00 91.25 200 LEU A CA 1
ATOM 1597 C C . LEU A 1 200 ? -1.671 1.341 21.058 1.00 91.25 200 LEU A C 1
ATOM 1599 O O . LEU A 1 200 ? -2.765 1.067 20.565 1.00 91.25 200 LEU A O 1
ATOM 1603 N N . GLY A 1 201 ? -1.300 0.923 22.271 1.00 91.25 201 GLY A N 1
ATOM 1604 C CA . GLY A 1 201 ? -2.157 0.151 23.169 1.00 91.25 201 GLY A CA 1
ATOM 1605 C C . GLY A 1 201 ? -3.457 0.879 23.512 1.00 91.25 201 GLY A C 1
ATOM 1606 O O . GLY A 1 201 ? -4.532 0.296 23.388 1.00 91.25 201 GLY A O 1
ATOM 1607 N N . GLU A 1 202 ? -3.386 2.167 23.855 1.00 91.81 202 GLU A N 1
ATOM 1608 C CA . GLU A 1 202 ? -4.565 3.002 24.119 1.00 91.81 202 GLU A CA 1
ATOM 1609 C C . GLU A 1 202 ? -5.467 3.138 22.889 1.00 91.81 202 GLU A C 1
ATOM 1611 O O . GLU A 1 202 ? -6.689 3.019 22.987 1.00 91.81 202 GLU A O 1
ATOM 1616 N N . ARG A 1 203 ? -4.882 3.349 21.706 1.00 90.88 203 ARG A N 1
ATOM 1617 C CA . ARG A 1 203 ? -5.645 3.419 20.452 1.00 90.88 203 ARG A CA 1
ATOM 1618 C C . ARG A 1 203 ? -6.388 2.116 20.173 1.00 90.88 203 ARG A C 1
ATOM 1620 O O . ARG A 1 203 ? -7.583 2.148 19.881 1.00 90.88 203 ARG A O 1
ATOM 1627 N N . VAL A 1 204 ? -5.717 0.975 20.326 1.00 91.38 204 VAL A N 1
ATOM 1628 C CA . VAL A 1 204 ? -6.351 -0.346 20.208 1.00 91.38 204 VAL A CA 1
ATOM 1629 C C . VAL A 1 204 ? -7.458 -0.504 21.251 1.00 91.38 204 VAL A C 1
ATOM 1631 O O . VAL A 1 204 ? -8.553 -0.935 20.902 1.00 91.38 204 VAL A O 1
ATOM 1634 N N . ALA A 1 205 ? -7.237 -0.105 22.505 1.00 90.50 205 ALA A N 1
ATOM 1635 C CA . ALA A 1 205 ? -8.257 -0.172 23.554 1.00 90.50 205 ALA A CA 1
ATOM 1636 C C . ALA A 1 205 ? -9.514 0.656 23.221 1.00 90.50 205 ALA A C 1
ATOM 1638 O O . ALA A 1 205 ? -10.619 0.249 23.564 1.00 90.50 205 ALA A O 1
ATOM 1639 N N . ARG A 1 206 ? -9.371 1.767 22.487 1.00 88.69 206 ARG A N 1
ATOM 1640 C CA . ARG A 1 206 ? -10.490 2.594 21.993 1.00 88.69 206 ARG A CA 1
ATOM 1641 C C . ARG A 1 206 ? -11.168 2.065 20.724 1.00 88.69 206 ARG A C 1
ATOM 1643 O O . ARG A 1 206 ? -12.020 2.752 20.167 1.00 88.69 206 ARG A O 1
ATOM 1650 N N . GLY A 1 207 ? -10.796 0.882 20.237 1.00 86.81 207 GLY A N 1
ATOM 1651 C CA . GLY A 1 207 ? -11.393 0.305 19.031 1.00 86.81 207 GLY A CA 1
ATOM 1652 C C . GLY A 1 207 ? -10.650 0.610 17.728 1.00 86.81 207 GLY A C 1
ATOM 1653 O O . GLY A 1 207 ? -11.146 0.248 16.666 1.00 86.81 207 GLY A O 1
ATOM 1654 N N . GLU A 1 208 ? -9.485 1.266 17.751 1.00 88.81 208 GLU A N 1
ATOM 1655 C CA . GLU A 1 208 ? -8.769 1.622 16.516 1.00 88.81 208 GLU A CA 1
ATOM 1656 C C . GLU A 1 208 ? -8.047 0.417 15.888 1.00 88.81 208 GLU A C 1
ATOM 1658 O O . GLU A 1 208 ? -7.473 -0.431 16.575 1.00 88.81 208 GLU A O 1
ATOM 1663 N N . LEU A 1 209 ? -8.025 0.369 14.554 1.00 89.69 209 LEU A N 1
ATOM 1664 C CA . LEU A 1 209 ? -7.194 -0.562 13.798 1.00 89.69 209 LEU A CA 1
ATOM 1665 C C . LEU A 1 209 ? -5.826 0.067 13.559 1.00 89.69 209 LEU A C 1
ATOM 1667 O O . LEU A 1 209 ? -5.724 1.126 12.941 1.00 89.69 209 LEU A O 1
ATOM 1671 N N . ILE A 1 210 ? -4.774 -0.597 14.021 1.00 91.00 210 ILE A N 1
ATOM 1672 C CA . ILE A 1 210 ? -3.393 -0.158 13.837 1.00 91.00 210 ILE A CA 1
ATOM 1673 C C . ILE A 1 210 ? -2.741 -1.029 12.770 1.00 91.00 210 ILE A C 1
ATOM 1675 O O . ILE A 1 210 ? -2.558 -2.219 12.993 1.00 91.00 210 ILE A O 1
ATOM 1679 N N . ALA A 1 211 ? -2.365 -0.462 11.627 1.00 90.06 211 ALA A N 1
ATOM 1680 C CA . ALA A 1 211 ? -1.642 -1.177 10.583 1.00 90.06 211 ALA A CA 1
ATOM 1681 C C . ALA A 1 211 ? -0.133 -0.919 10.673 1.00 90.06 211 ALA A C 1
ATOM 1683 O O . ALA A 1 211 ? 0.306 0.233 10.676 1.00 90.06 211 ALA A O 1
ATOM 1684 N N . ILE A 1 212 ? 0.651 -1.997 10.706 1.00 88.75 212 ILE A N 1
ATOM 1685 C CA . ILE A 1 212 ? 2.114 -1.966 10.822 1.00 88.75 212 ILE A CA 1
ATOM 1686 C C . ILE A 1 212 ? 2.714 -2.820 9.710 1.00 88.75 212 ILE A C 1
ATOM 1688 O O . ILE A 1 212 ? 2.330 -3.976 9.541 1.00 88.75 212 ILE A O 1
ATOM 1692 N N . ALA A 1 213 ? 3.660 -2.265 8.954 1.00 85.81 213 ALA A N 1
ATOM 1693 C CA . ALA A 1 213 ? 4.460 -3.058 8.031 1.00 85.81 213 ALA A CA 1
ATOM 1694 C C . ALA A 1 213 ? 5.538 -3.818 8.820 1.00 85.81 213 ALA A C 1
ATOM 1696 O O . ALA A 1 213 ? 6.358 -3.192 9.477 1.00 85.81 213 ALA A O 1
ATOM 1697 N N . GLY A 1 214 ? 5.501 -5.150 8.787 1.00 85.12 214 GLY A N 1
ATOM 1698 C CA . GLY A 1 214 ? 6.416 -6.035 9.518 1.00 85.12 214 GLY A CA 1
ATOM 1699 C C . GLY A 1 214 ? 7.457 -6.724 8.636 1.00 85.12 214 GLY A C 1
ATOM 1700 O O . GLY A 1 214 ? 8.097 -7.671 9.079 1.00 85.12 214 GLY A O 1
ATOM 1701 N N . ASP A 1 215 ? 7.599 -6.310 7.375 1.00 84.69 215 ASP A N 1
ATOM 1702 C CA . ASP A 1 215 ? 8.572 -6.883 6.440 1.00 84.69 215 ASP A CA 1
ATOM 1703 C C . ASP A 1 215 ? 9.953 -6.209 6.492 1.00 84.69 215 ASP A C 1
ATOM 1705 O O . ASP A 1 215 ? 10.840 -6.628 5.742 1.00 84.69 215 ASP A O 1
ATOM 1709 N N . ARG A 1 216 ? 10.127 -5.152 7.306 1.00 72.50 216 ARG A N 1
ATOM 1710 C CA . ARG A 1 216 ? 11.349 -4.336 7.417 1.00 72.50 216 ARG A CA 1
ATOM 1711 C C . ARG A 1 216 ? 11.475 -3.681 8.781 1.00 72.50 216 ARG A C 1
ATOM 1713 O O . ARG A 1 216 ? 10.416 -3.300 9.320 1.00 72.50 216 ARG A O 1
#

Radius of gyration: 21.51 Å; Cα contacts (8 Å, |Δi|>4): 211; chains: 1; bounding box: 73×58×47 Å

Solvent-accessible surface area (backbone atoms only — not comparable to full-atom values): 12647 Å² total; per-residue (Å²): 140,82,82,85,81,81,76,84,72,85,79,76,77,80,58,79,92,71,69,79,82,68,60,62,63,57,49,51,49,48,52,52,47,50,33,69,78,61,31,70,66,56,47,48,60,65,46,48,59,56,51,51,49,50,53,71,73,30,66,65,62,45,49,54,44,35,52,52,47,41,52,48,34,74,75,65,63,79,54,101,56,85,63,47,73,69,53,34,54,48,49,54,56,50,51,52,50,35,52,51,50,37,53,28,38,51,42,63,68,46,68,59,93,75,60,85,70,86,64,52,66,62,53,53,49,51,35,64,74,67,65,25,35,45,81,45,78,41,52,102,61,79,49,73,60,56,59,44,63,66,28,73,79,41,89,83,42,35,39,35,34,59,38,76,50,100,50,29,68,62,51,42,56,50,35,46,73,60,19,66,87,52,48,67,41,59,40,65,46,90,66,95,43,72,70,52,54,51,55,52,50,52,42,23,58,75,34,22,35,37,38,37,59,70,76,113